Protein AF-A0A932FX10-F1 (afdb_monomer)

InterPro domains:
  IPR004137 Hydroxylamine reductase/Ni-containing CO dehydrogenase [PF03063] (46-238)
  IPR004137 Hydroxylamine reductase/Ni-containing CO dehydrogenase [PTHR30109] (3-238)
  IPR011254 Prismane-like superfamily [SSF56821] (5-238)
  IPR016101 CO dehydrogenase, alpha-bundle [G3DSA:1.20.1270.30] (64-238)

Structure (mmCIF, N/CA/C/O backbone):
data_AF-A0A932FX10-F1
#
_entry.id   AF-A0A932FX10-F1
#
loop_
_atom_site.group_PDB
_atom_site.id
_atom_site.type_symbol
_atom_site.label_atom_id
_atom_site.label_alt_id
_atom_site.label_comp_id
_atom_site.label_asym_id
_atom_site.label_entity_id
_atom_site.label_seq_id
_atom_site.pdbx_PDB_ins_code
_atom_site.Cartn_x
_atom_site.Cartn_y
_atom_site.Cartn_z
_atom_site.occupancy
_atom_site.B_iso_or_equiv
_atom_site.auth_seq_id
_atom_site.auth_comp_id
_atom_site.auth_asym_id
_atom_site.auth_atom_id
_atom_site.pdbx_PDB_model_num
ATOM 1 N N . MET A 1 1 ? -1.534 -34.183 -19.787 1.00 48.16 1 MET A N 1
ATOM 2 C CA . MET A 1 1 ? -0.755 -34.396 -18.544 1.00 48.16 1 MET A CA 1
ATOM 3 C C . MET A 1 1 ? 0.660 -33.806 -18.578 1.00 48.16 1 MET A C 1
ATOM 5 O O . MET A 1 1 ? 0.936 -32.969 -17.733 1.00 48.16 1 MET A O 1
ATOM 9 N N . ALA A 1 2 ? 1.563 -34.170 -19.506 1.00 53.66 2 ALA A N 1
ATOM 10 C CA . ALA A 1 2 ? 2.955 -33.671 -19.465 1.00 53.66 2 ALA A CA 1
ATOM 11 C C . ALA A 1 2 ? 3.113 -32.150 -19.708 1.00 53.66 2 ALA A C 1
ATOM 13 O O . ALA A 1 2 ? 3.972 -31.536 -19.084 1.00 53.66 2 ALA A O 1
ATOM 14 N N . GLU A 1 3 ? 2.284 -31.530 -20.559 1.00 58.84 3 GLU A N 1
ATOM 15 C CA . GLU A 1 3 ? 2.243 -30.061 -20.713 1.00 58.84 3 GLU A CA 1
ATOM 16 C C . GLU A 1 3 ? 1.455 -29.369 -19.592 1.00 58.84 3 GLU A C 1
ATOM 18 O O . GLU A 1 3 ? 1.869 -28.323 -19.106 1.00 58.84 3 GLU A O 1
ATOM 23 N N . THR A 1 4 ? 0.370 -29.974 -19.101 1.00 59.00 4 THR A N 1
ATOM 24 C CA . THR A 1 4 ? -0.448 -29.418 -18.011 1.00 59.00 4 THR A CA 1
ATOM 25 C C . THR A 1 4 ? 0.310 -29.341 -16.680 1.00 59.00 4 THR A C 1
ATOM 27 O O . THR A 1 4 ? 0.198 -28.346 -15.968 1.00 59.00 4 THR A O 1
ATOM 30 N N . ASN A 1 5 ? 1.162 -30.329 -16.378 1.00 58.94 5 ASN A N 1
ATOM 31 C CA . ASN A 1 5 ? 2.032 -30.322 -15.191 1.00 58.94 5 ASN A CA 1
ATOM 32 C C . ASN A 1 5 ? 3.141 -29.255 -15.250 1.00 58.94 5 ASN A C 1
ATOM 34 O O . ASN A 1 5 ? 3.811 -29.022 -14.247 1.00 58.94 5 ASN A O 1
ATOM 38 N N . ARG A 1 6 ? 3.353 -28.601 -16.403 1.00 72.31 6 ARG A N 1
ATOM 39 C CA . ARG A 1 6 ? 4.239 -27.428 -16.511 1.00 72.31 6 ARG A CA 1
ATOM 40 C C . ARG A 1 6 ? 3.537 -26.125 -16.112 1.00 72.31 6 ARG A C 1
ATOM 42 O O . ARG A 1 6 ? 4.222 -25.136 -15.883 1.00 72.31 6 ARG A O 1
ATOM 49 N N . LYS A 1 7 ? 2.199 -26.120 -16.031 1.00 89.81 7 LYS A N 1
ATOM 50 C CA . LYS A 1 7 ? 1.367 -24.944 -15.724 1.00 89.81 7 LYS A CA 1
ATOM 51 C C . LYS A 1 7 ? 1.069 -24.819 -14.220 1.00 89.81 7 LYS A C 1
ATOM 53 O O . LYS A 1 7 ? 1.183 -23.727 -13.668 1.00 89.81 7 LYS A O 1
ATOM 58 N N . SER A 1 8 ? 0.731 -25.918 -13.541 1.00 93.69 8 SER A N 1
ATOM 59 C CA . SER A 1 8 ? 0.537 -25.949 -12.082 1.00 93.69 8 SER A CA 1
ATOM 60 C C . SER A 1 8 ? 0.997 -27.277 -11.486 1.00 93.69 8 SER A C 1
ATOM 62 O O . SER A 1 8 ? 0.784 -28.331 -12.084 1.00 93.69 8 SER A O 1
ATOM 64 N N . ILE A 1 9 ? 1.600 -27.220 -10.295 1.00 93.88 9 ILE A N 1
ATOM 65 C CA . ILE A 1 9 ? 1.961 -28.407 -9.503 1.00 93.88 9 ILE A CA 1
ATOM 66 C C . ILE A 1 9 ? 0.809 -28.901 -8.613 1.00 93.88 9 ILE A C 1
ATOM 68 O O . ILE A 1 9 ? 0.899 -29.993 -8.058 1.00 93.88 9 ILE A O 1
ATOM 72 N N . ASP A 1 10 ? -0.258 -28.110 -8.460 1.00 95.06 10 ASP A N 1
ATOM 73 C CA . ASP A 1 10 ? -1.461 -28.507 -7.725 1.00 95.06 10 ASP A CA 1
ATOM 74 C C . ASP A 1 10 ? -2.306 -29.473 -8.582 1.00 95.06 10 ASP A C 1
ATOM 76 O O . ASP A 1 10 ? -2.763 -29.079 -9.664 1.00 95.06 10 ASP A O 1
ATOM 80 N N . PRO A 1 11 ? -2.563 -30.713 -8.115 1.00 94.25 11 PRO A N 1
ATOM 81 C CA . PRO A 1 11 ? -3.348 -31.697 -8.857 1.00 94.25 11 PRO A CA 1
ATOM 82 C C . PRO A 1 11 ? -4.764 -31.233 -9.225 1.00 94.25 11 PRO A C 1
ATOM 84 O O . PRO A 1 11 ? -5.253 -31.571 -10.306 1.00 94.25 11 PRO A O 1
ATOM 87 N N . ALA A 1 12 ? -5.42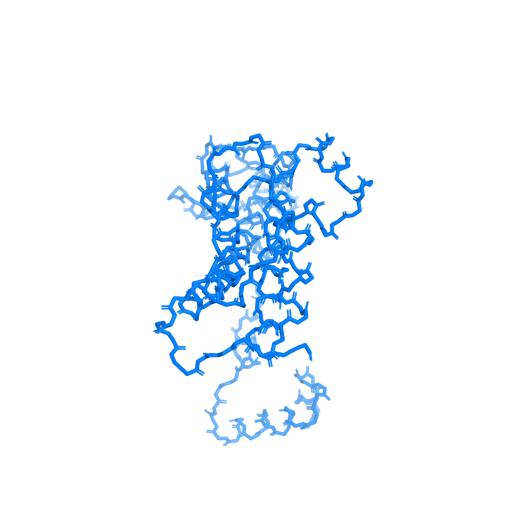9 -30.460 -8.358 1.00 95.88 12 ALA A N 1
ATOM 88 C CA . ALA A 1 12 ? -6.779 -29.965 -8.623 1.00 95.88 12 ALA A CA 1
ATOM 89 C C . ALA A 1 12 ? -6.759 -28.927 -9.750 1.00 95.88 12 ALA A C 1
ATOM 91 O O . ALA A 1 12 ? -7.529 -29.024 -10.709 1.00 95.88 12 ALA A O 1
ATOM 92 N N . SER A 1 13 ? -5.819 -27.986 -9.676 1.00 95.44 13 SER A N 1
ATOM 93 C CA . SER A 1 13 ? -5.570 -27.022 -10.745 1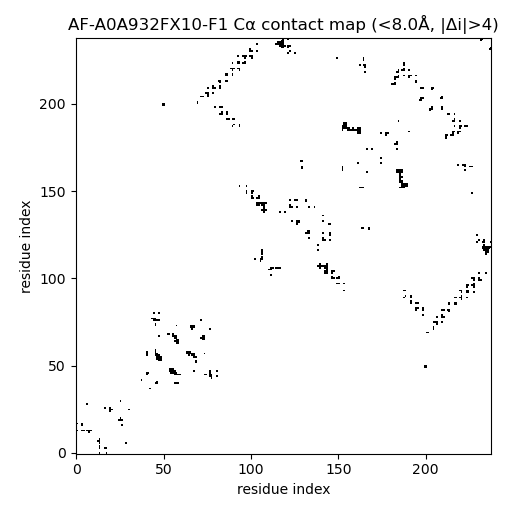.00 95.44 13 SER A CA 1
ATOM 94 C C . SER A 1 13 ? -5.218 -27.715 -12.064 1.00 95.44 13 SER A C 1
ATOM 96 O O . SER A 1 13 ? -5.799 -27.382 -13.093 1.00 95.44 13 SER A O 1
ATOM 98 N N . ALA A 1 14 ? -4.336 -28.719 -12.057 1.00 93.44 14 ALA A N 1
ATOM 99 C CA . ALA A 1 14 ? -3.959 -29.461 -13.264 1.00 93.44 14 ALA A CA 1
ATOM 100 C C . ALA A 1 14 ? -5.169 -30.130 -13.944 1.00 93.44 14 ALA A C 1
ATOM 102 O O . ALA A 1 14 ? -5.324 -30.027 -15.164 1.00 93.44 14 ALA A O 1
ATOM 103 N N . TYR A 1 15 ? -6.060 -30.747 -13.158 1.00 94.06 15 TYR A N 1
ATOM 104 C CA . TYR A 1 15 ? -7.316 -31.306 -13.664 1.00 94.06 15 TYR A CA 1
ATOM 105 C C . TYR A 1 15 ? -8.225 -30.227 -14.272 1.00 94.06 15 TYR A C 1
ATOM 107 O O . TYR A 1 15 ? -8.767 -30.412 -15.364 1.00 94.06 15 TYR A O 1
ATOM 115 N N . LEU A 1 16 ? -8.385 -29.088 -13.589 1.00 96.19 16 LEU A N 1
ATOM 116 C CA . LEU A 1 16 ? -9.245 -27.998 -14.058 1.00 96.19 16 LEU A CA 1
ATOM 117 C C . LEU A 1 16 ? -8.708 -27.319 -15.320 1.00 96.19 16 LEU A C 1
ATOM 119 O O . LEU A 1 16 ? -9.506 -26.967 -16.183 1.00 96.19 16 LEU A O 1
ATOM 123 N N . ILE A 1 17 ? -7.390 -27.187 -15.472 1.00 95.38 17 ILE A N 1
ATOM 124 C CA . ILE A 1 17 ? -6.766 -26.662 -16.697 1.00 95.38 17 ILE A CA 1
ATOM 125 C C . ILE A 1 17 ? -7.075 -27.579 -17.884 1.00 95.38 17 ILE A C 1
ATOM 127 O O . ILE A 1 17 ? -7.459 -27.108 -18.952 1.00 95.38 17 ILE A O 1
ATOM 131 N N . GLU A 1 18 ? -6.958 -28.896 -17.700 1.00 93.75 18 GLU A N 1
ATOM 132 C CA . GLU A 1 18 ? -7.283 -29.859 -18.755 1.00 93.75 18 GLU A CA 1
ATOM 133 C C . GLU A 1 18 ? -8.773 -29.820 -19.121 1.00 93.75 18 GLU A C 1
ATOM 135 O O . GLU A 1 18 ? -9.126 -29.845 -20.302 1.00 93.75 18 GLU A O 1
ATOM 140 N N . ARG A 1 19 ? -9.659 -29.689 -18.126 1.00 95.94 19 ARG A N 1
ATOM 141 C CA . ARG A 1 19 ? -11.093 -29.501 -18.381 1.00 95.94 19 ARG A CA 1
ATOM 142 C C . ARG A 1 19 ? -11.403 -28.185 -19.079 1.00 95.94 19 ARG A C 1
ATOM 144 O O . ARG A 1 19 ? -12.219 -28.192 -19.995 1.00 95.94 19 ARG A O 1
ATOM 151 N N . ALA A 1 20 ? -10.753 -27.089 -18.698 1.00 96.81 20 ALA A N 1
ATOM 152 C CA . ALA A 1 20 ? -10.925 -25.800 -19.357 1.00 96.81 20 ALA A CA 1
ATOM 153 C C . ALA A 1 20 ? -10.575 -25.899 -20.850 1.00 96.81 20 ALA A C 1
ATOM 155 O O . ALA A 1 20 ? -11.382 -25.497 -21.686 1.00 96.81 20 ALA A O 1
ATOM 156 N N . ALA A 1 21 ? -9.462 -26.559 -21.189 1.00 94.06 21 ALA A N 1
ATOM 157 C CA . ALA A 1 21 ? -9.070 -26.805 -22.576 1.00 94.06 21 ALA A CA 1
ATOM 158 C C . ALA A 1 21 ? -10.109 -27.638 -23.352 1.00 94.06 21 ALA A C 1
ATOM 160 O O . ALA A 1 21 ? -10.486 -27.276 -24.465 1.00 94.06 21 ALA A O 1
ATOM 161 N N . GLN A 1 22 ? -10.629 -28.720 -22.760 1.00 96.62 22 GLN A N 1
ATOM 162 C CA . GLN A 1 22 ? -11.670 -29.555 -23.384 1.00 96.62 22 GLN A CA 1
ATOM 163 C C . GLN A 1 22 ? -12.986 -28.799 -23.616 1.00 96.62 22 GLN A C 1
ATOM 165 O O . GLN A 1 22 ? -13.700 -29.081 -24.576 1.00 96.62 22 GLN A O 1
ATOM 170 N N . CYS A 1 23 ? -13.302 -27.843 -22.743 1.00 97.75 23 CYS A N 1
ATOM 171 C CA . CYS A 1 23 ? -14.487 -26.997 -22.848 1.00 97.75 23 CYS A CA 1
ATOM 172 C C . CYS A 1 23 ? -14.269 -25.744 -23.714 1.00 97.75 23 CYS A C 1
ATOM 174 O O . CYS A 1 23 ? -15.203 -24.959 -23.865 1.00 97.75 23 CYS A O 1
ATOM 176 N N . GLY A 1 24 ? -13.065 -25.525 -24.254 1.00 96.56 24 GLY A N 1
ATOM 177 C CA . GLY A 1 24 ? -12.733 -24.314 -25.012 1.00 96.56 24 GLY A CA 1
ATOM 178 C C . GLY A 1 24 ? -12.748 -23.032 -24.169 1.00 96.56 24 GLY A C 1
ATOM 179 O O . GLY A 1 24 ? -13.038 -21.960 -24.694 1.00 96.56 24 GLY A O 1
ATOM 180 N N . VAL A 1 25 ? -12.480 -23.134 -22.864 1.00 98.00 25 VAL A N 1
ATOM 181 C CA . VAL A 1 25 ? -12.430 -21.998 -21.934 1.00 98.00 25 VAL A CA 1
ATOM 182 C C . VAL A 1 25 ? -10.985 -21.542 -21.764 1.00 98.00 25 VAL A C 1
ATOM 184 O O . VAL A 1 25 ? -10.142 -22.300 -21.292 1.00 98.00 25 VAL A O 1
ATOM 187 N N . GLU A 1 26 ? -10.716 -20.286 -22.107 1.00 97.19 26 GLU A N 1
ATOM 188 C CA . GLU A 1 26 ? -9.396 -19.677 -21.950 1.00 97.19 26 GLU A CA 1
ATOM 189 C C . GLU A 1 26 ? -9.059 -19.399 -20.475 1.00 97.19 26 GLU A C 1
ATOM 191 O O . GLU A 1 26 ? -9.844 -18.810 -19.721 1.00 97.19 26 GLU A O 1
ATOM 196 N N . THR A 1 27 ? -7.848 -19.773 -20.066 1.00 96.31 27 THR A N 1
ATOM 197 C CA . THR A 1 27 ? -7.327 -19.594 -18.706 1.00 96.31 27 THR A CA 1
ATOM 198 C C . THR A 1 27 ? -6.176 -18.586 -18.645 1.00 96.31 27 THR A C 1
ATOM 200 O O . THR A 1 27 ? -5.700 -18.064 -19.652 1.00 96.31 27 THR A O 1
ATOM 203 N N . THR A 1 28 ? -5.687 -18.297 -17.433 1.00 96.62 28 THR A N 1
ATOM 204 C CA . THR A 1 28 ? -4.532 -17.401 -17.265 1.00 96.62 28 THR A CA 1
ATOM 205 C C . THR A 1 28 ? -3.255 -17.936 -17.911 1.00 96.62 28 THR A C 1
ATOM 207 O O . THR A 1 28 ? -2.414 -17.139 -18.318 1.00 96.62 28 THR A O 1
ATOM 210 N N . TRP A 1 29 ? -3.104 -19.258 -18.018 1.00 95.06 29 TRP A N 1
ATOM 211 C CA . TRP A 1 29 ? -1.932 -19.861 -18.646 1.00 95.06 29 TRP A CA 1
ATOM 212 C C . TRP A 1 29 ? -1.948 -19.677 -20.159 1.00 95.06 29 TRP A C 1
ATOM 214 O O . TRP A 1 29 ? -0.911 -19.382 -20.740 1.00 95.06 29 TRP A O 1
ATOM 224 N N . ASP A 1 30 ? -3.123 -19.781 -20.775 1.00 94.94 30 ASP A N 1
ATOM 225 C CA . ASP A 1 30 ? -3.278 -19.595 -22.220 1.00 94.94 30 ASP A CA 1
ATOM 226 C C . ASP A 1 30 ? -3.040 -18.121 -22.592 1.00 94.94 30 ASP A C 1
ATOM 228 O O . ASP A 1 30 ? -2.332 -17.820 -23.553 1.00 94.94 30 ASP A O 1
ATOM 232 N N . ARG A 1 31 ? -3.518 -17.181 -21.758 1.00 97.38 31 ARG A N 1
ATOM 233 C CA . ARG A 1 31 ? -3.190 -15.750 -21.902 1.00 97.38 31 ARG A CA 1
ATOM 234 C C . ARG A 1 31 ? -1.708 -15.450 -21.713 1.00 97.38 31 ARG A C 1
ATOM 236 O O . ARG A 1 31 ? -1.182 -14.581 -22.401 1.00 97.38 31 ARG A O 1
ATOM 243 N N . TYR A 1 32 ? -1.043 -16.129 -20.777 1.00 96.44 32 TYR A N 1
ATOM 244 C CA . TYR A 1 32 ? 0.399 -15.983 -20.583 1.00 96.44 32 TYR A CA 1
ATOM 245 C C . TYR A 1 32 ? 1.169 -16.470 -21.815 1.00 96.44 32 TYR A C 1
ATOM 247 O O . TYR A 1 32 ? 2.011 -15.735 -22.321 1.00 96.44 32 TYR A O 1
ATOM 255 N N . GLU A 1 33 ? 0.830 -17.647 -22.349 1.00 94.75 33 GLU A N 1
ATOM 256 C CA . GLU A 1 33 ? 1.425 -18.187 -23.581 1.00 94.75 33 GLU A CA 1
ATOM 257 C C . GLU A 1 33 ? 1.214 -17.243 -24.773 1.00 94.75 33 GLU A C 1
ATOM 259 O O . GLU A 1 33 ? 2.162 -16.956 -25.503 1.00 94.75 33 GLU A O 1
ATOM 264 N N . GLY A 1 34 ? 0.011 -16.679 -24.920 1.00 96.00 34 GLY A N 1
ATOM 265 C CA . GLY A 1 34 ? -0.293 -15.675 -25.945 1.00 96.00 34 GLY A CA 1
ATOM 266 C C . GLY A 1 34 ? 0.445 -14.338 -25.783 1.00 96.00 34 GLY A C 1
ATOM 267 O O . GLY A 1 34 ? 0.483 -13.550 -26.726 1.00 96.00 34 GLY A O 1
ATOM 268 N N . MET A 1 35 ? 1.041 -14.070 -24.616 1.00 97.69 35 MET A N 1
ATOM 269 C CA . MET A 1 35 ? 1.815 -12.855 -24.332 1.00 97.69 35 MET A CA 1
ATOM 270 C C . MET A 1 35 ? 3.319 -13.027 -24.613 1.00 97.69 35 MET A C 1
ATOM 272 O O . MET A 1 35 ? 4.074 -12.059 -24.500 1.00 97.69 35 MET A O 1
ATOM 276 N N . LEU A 1 36 ? 3.784 -14.237 -24.946 1.00 96.00 36 LEU A N 1
ATOM 277 C CA . LEU A 1 36 ? 5.206 -14.510 -25.157 1.00 96.00 36 LEU A CA 1
ATOM 278 C C . LEU A 1 36 ? 5.674 -14.176 -26.591 1.00 96.00 36 LEU A C 1
ATOM 280 O O . LEU A 1 36 ? 4.975 -14.490 -27.555 1.00 96.00 36 LEU A O 1
ATOM 284 N N . PRO A 1 37 ? 6.895 -13.623 -26.757 1.00 96.50 37 PRO A N 1
ATOM 285 C CA . PRO A 1 37 ? 7.763 -13.098 -25.701 1.00 96.50 37 PRO A CA 1
ATOM 286 C C . PRO A 1 37 ? 7.227 -11.771 -25.137 1.00 96.50 37 PRO A C 1
ATOM 288 O O . PRO A 1 37 ? 6.745 -10.916 -25.881 1.00 96.50 37 PRO A O 1
ATOM 291 N N . GLN A 1 38 ? 7.362 -11.575 -23.822 1.00 97.69 38 GLN A N 1
ATOM 292 C CA . GLN A 1 38 ? 7.023 -10.299 -23.190 1.00 97.69 38 GLN A CA 1
ATOM 293 C C . GLN A 1 38 ? 8.012 -9.188 -23.603 1.00 97.69 38 GLN A C 1
ATOM 295 O O . GLN A 1 38 ? 9.081 -9.426 -24.166 1.00 97.69 38 GLN A O 1
ATOM 300 N N . CYS A 1 39 ? 7.637 -7.929 -23.353 1.00 97.06 39 CYS A N 1
ATOM 301 C CA . CYS A 1 39 ? 8.453 -6.772 -23.722 1.00 97.06 39 CYS A CA 1
ATOM 302 C C . CYS A 1 39 ? 9.659 -6.595 -22.782 1.00 97.06 39 CYS A C 1
ATOM 304 O O . CYS A 1 39 ? 9.491 -6.147 -21.646 1.00 97.06 39 CYS A O 1
ATOM 306 N N . GLY A 1 40 ? 10.875 -6.808 -23.295 1.00 95.31 40 GLY A N 1
ATOM 307 C CA . GLY A 1 40 ? 12.115 -6.701 -22.511 1.00 95.31 40 GLY A CA 1
ATOM 308 C C . GLY A 1 40 ? 12.373 -5.330 -21.867 1.00 95.31 40 GLY A C 1
ATOM 309 O O . GLY A 1 40 ? 12.900 -5.256 -20.762 1.00 95.31 40 GLY A O 1
ATOM 310 N N . PHE A 1 41 ? 11.945 -4.218 -22.483 1.00 96.56 41 PHE A N 1
ATOM 311 C CA . PHE A 1 41 ? 12.058 -2.891 -21.846 1.00 96.56 41 PHE A CA 1
ATOM 312 C C . PHE A 1 41 ? 11.166 -2.760 -20.606 1.00 96.56 41 PHE A C 1
ATOM 314 O O . PHE A 1 41 ? 11.508 -2.041 -19.667 1.00 96.56 41 PHE A O 1
ATOM 321 N N . GLY A 1 42 ? 10.001 -3.413 -20.632 1.00 96.25 42 GLY A N 1
ATOM 322 C CA . GLY A 1 42 ? 9.080 -3.466 -19.502 1.00 96.25 42 GLY A CA 1
ATOM 323 C C . GLY A 1 42 ? 9.610 -4.368 -18.394 1.00 96.25 42 GLY A C 1
ATOM 324 O O . GLY A 1 42 ? 9.600 -3.955 -17.240 1.00 96.25 42 GLY A O 1
ATOM 325 N N . GLU A 1 43 ? 10.135 -5.543 -18.748 1.00 96.50 43 GLU A N 1
ATOM 326 C CA . GLU A 1 43 ? 10.743 -6.489 -17.798 1.00 96.50 43 GLU A CA 1
ATOM 327 C C . GLU A 1 43 ? 11.935 -5.882 -17.051 1.00 96.50 43 GLU A C 1
ATOM 329 O O . GLU A 1 43 ? 12.076 -6.074 -15.847 1.00 96.50 43 GLU A O 1
ATOM 334 N N . LEU A 1 44 ? 12.757 -5.088 -17.742 1.00 96.12 44 LEU A N 1
ATOM 335 C CA . LEU A 1 44 ? 13.885 -4.371 -17.140 1.00 96.12 44 LEU A CA 1
ATOM 336 C C . LEU A 1 44 ? 13.471 -3.074 -16.419 1.00 96.12 44 LEU A C 1
ATOM 338 O O . LEU A 1 44 ? 14.310 -2.414 -15.814 1.00 96.12 44 LEU A O 1
ATOM 342 N N . GLY A 1 45 ? 12.201 -2.664 -16.509 1.00 97.25 45 GLY A N 1
ATOM 343 C CA . GLY A 1 45 ? 11.685 -1.456 -15.859 1.00 97.25 45 GLY A CA 1
ATOM 344 C C . GLY A 1 45 ? 12.141 -0.132 -16.483 1.00 97.25 45 GLY A C 1
ATOM 345 O O . GLY A 1 45 ? 11.856 0.924 -15.925 1.00 97.25 45 GLY A O 1
ATOM 346 N N . VAL A 1 46 ? 12.803 -0.154 -17.643 1.00 97.19 46 VAL A N 1
ATOM 347 C CA . VAL A 1 46 ? 13.403 1.023 -18.307 1.00 97.19 46 VAL A CA 1
ATOM 348 C C . VAL A 1 46 ? 12.470 1.722 -19.307 1.00 97.19 46 VAL A C 1
ATOM 350 O O . VAL A 1 46 ? 12.893 2.592 -20.073 1.00 97.19 46 VAL A O 1
ATOM 353 N N . CYS A 1 47 ? 11.188 1.354 -19.321 1.00 98.06 47 CYS A N 1
ATOM 354 C CA . CYS A 1 47 ? 10.138 2.035 -20.077 1.00 98.06 47 CYS A CA 1
ATOM 355 C C . CYS A 1 47 ? 9.377 3.027 -19.183 1.00 98.06 47 CYS A C 1
ATOM 357 O O . CYS A 1 47 ? 8.899 2.664 -18.111 1.00 98.06 47 CYS A O 1
ATOM 359 N N . CYS A 1 48 ? 9.209 4.273 -19.634 1.00 98.44 48 CYS A N 1
ATOM 360 C CA . CYS A 1 48 ? 8.488 5.319 -18.906 1.00 98.44 48 CYS A CA 1
ATOM 361 C C . CYS A 1 48 ? 7.289 5.839 -19.713 1.00 98.44 48 CYS A C 1
ATOM 363 O O . CYS A 1 48 ? 7.442 6.303 -20.846 1.00 98.44 48 CYS A O 1
ATOM 365 N N . LYS A 1 49 ? 6.097 5.799 -19.100 1.00 98.19 49 LYS A N 1
ATOM 366 C CA . LYS A 1 49 ? 4.812 6.272 -19.665 1.00 98.19 49 LYS A CA 1
ATOM 367 C C . LYS A 1 49 ? 4.115 7.309 -18.772 1.00 98.19 49 LYS A C 1
ATOM 369 O O . LYS A 1 49 ? 2.896 7.405 -18.753 1.00 98.19 49 LYS A O 1
ATOM 374 N N . ILE A 1 50 ? 4.888 8.045 -17.977 1.00 98.25 50 ILE A N 1
ATOM 375 C CA . ILE A 1 50 ? 4.362 8.945 -16.937 1.00 98.25 50 ILE A CA 1
ATOM 376 C C . ILE A 1 50 ? 3.769 10.242 -17.520 1.00 98.25 50 ILE A C 1
ATOM 378 O O . ILE A 1 50 ? 2.952 10.889 -16.869 1.00 98.25 50 ILE A O 1
ATOM 382 N N . CYS A 1 51 ? 4.154 10.633 -18.736 1.00 98.19 51 CYS A N 1
ATOM 383 C CA . CYS A 1 51 ? 3.675 11.843 -19.403 1.00 98.19 51 CYS A CA 1
ATOM 384 C C . CYS A 1 51 ? 3.406 11.606 -20.896 1.00 98.19 51 CYS A C 1
ATOM 386 O O . CYS A 1 51 ? 3.756 10.562 -21.446 1.00 98.19 51 CYS A O 1
ATOM 388 N N . LEU A 1 52 ? 2.824 12.614 -21.551 1.00 98.38 52 LEU A N 1
ATOM 389 C CA . LEU A 1 52 ? 2.397 12.557 -22.954 1.00 98.38 52 LEU A CA 1
ATOM 390 C C . LEU A 1 52 ? 3.527 12.719 -23.983 1.00 98.38 52 LEU A C 1
ATOM 392 O O . LEU A 1 52 ? 3.282 12.555 -25.170 1.00 98.38 52 LEU A O 1
ATOM 396 N N . GLU A 1 53 ? 4.755 13.025 -23.556 1.00 98.19 53 GLU A N 1
ATOM 397 C CA . GLU A 1 53 ? 5.923 13.023 -24.455 1.00 98.19 53 GLU A CA 1
ATOM 398 C C . GLU A 1 53 ? 6.427 11.596 -24.728 1.00 98.19 53 GLU A C 1
ATOM 400 O O . GLU A 1 53 ? 7.130 11.364 -25.706 1.00 98.19 53 GLU A O 1
ATOM 405 N N . GLY A 1 54 ? 6.096 10.641 -23.849 1.00 96.38 54 GLY A N 1
ATOM 406 C CA . GLY A 1 54 ? 6.476 9.239 -23.993 1.00 96.38 54 GLY A CA 1
ATOM 407 C C . GLY A 1 54 ? 5.656 8.469 -25.045 1.00 96.38 54 GLY A C 1
ATOM 408 O O . GLY A 1 54 ? 4.849 9.054 -25.763 1.00 96.38 54 GLY A O 1
ATOM 409 N N . PRO A 1 55 ? 5.819 7.133 -25.121 1.00 97.19 55 PRO A N 1
ATOM 410 C CA . PRO A 1 55 ? 6.637 6.296 -24.242 1.00 97.19 55 PRO A CA 1
ATOM 411 C C . PRO A 1 55 ? 8.142 6.509 -24.461 1.00 97.19 55 PRO A C 1
ATOM 413 O O . PRO A 1 55 ? 8.647 6.381 -25.573 1.00 97.19 55 PRO A O 1
ATOM 416 N N . CYS A 1 56 ? 8.877 6.777 -23.380 1.00 98.06 56 CYS A N 1
ATOM 417 C CA . CYS A 1 56 ? 10.342 6.732 -23.391 1.00 98.06 56 CYS A CA 1
ATOM 418 C C . CYS A 1 56 ? 10.818 5.304 -23.084 1.00 98.06 56 CYS A C 1
ATOM 420 O O . CYS A 1 56 ? 10.171 4.585 -22.319 1.00 98.06 56 CYS A O 1
ATOM 422 N N . ARG A 1 57 ? 11.962 4.902 -23.642 1.00 96.12 57 ARG A N 1
ATOM 423 C CA . ARG A 1 57 ? 12.651 3.647 -23.307 1.00 96.12 57 ARG A CA 1
ATOM 424 C C . ARG A 1 57 ? 14.159 3.856 -23.353 1.00 96.12 57 ARG A C 1
ATOM 426 O O . ARG A 1 57 ? 14.627 4.569 -24.240 1.00 96.12 57 ARG A O 1
ATOM 433 N N . ILE A 1 58 ? 14.883 3.243 -22.424 1.00 96.38 58 ILE A N 1
ATOM 434 C CA . ILE A 1 58 ? 16.351 3.258 -22.405 1.00 96.38 58 ILE A CA 1
ATOM 435 C C . ILE A 1 58 ? 16.865 1.939 -22.970 1.00 96.38 58 ILE A C 1
ATOM 437 O O . ILE A 1 58 ? 16.343 0.876 -22.633 1.00 96.38 58 ILE A O 1
ATOM 441 N N . ASP A 1 59 ? 17.864 2.017 -23.843 1.00 91.31 59 ASP A N 1
ATOM 442 C CA . ASP A 1 59 ? 18.553 0.830 -24.343 1.00 91.31 59 ASP A CA 1
ATOM 443 C C . ASP A 1 59 ? 19.479 0.269 -23.246 1.00 91.31 59 ASP A C 1
ATOM 445 O O . ASP A 1 59 ? 20.369 0.994 -22.791 1.00 91.31 59 ASP A O 1
ATOM 449 N N . PRO A 1 60 ? 19.299 -0.990 -22.805 1.00 83.50 60 PRO A N 1
ATOM 450 C CA . PRO A 1 60 ? 20.100 -1.562 -21.724 1.00 83.50 60 PRO A CA 1
ATOM 451 C C . PRO A 1 60 ? 21.552 -1.871 -22.131 1.00 83.50 60 PRO A C 1
ATOM 453 O O . PRO A 1 60 ? 22.388 -2.091 -21.258 1.00 83.50 60 PRO A O 1
ATOM 456 N N . PHE A 1 61 ? 21.867 -1.878 -23.429 1.00 84.56 61 PHE A N 1
ATOM 457 C CA . PHE A 1 61 ? 23.188 -2.184 -23.986 1.00 84.56 61 PHE A CA 1
ATOM 458 C C . PHE A 1 61 ? 23.968 -0.933 -24.419 1.00 84.56 61 PHE A C 1
ATOM 460 O O . PHE A 1 61 ? 25.135 -1.036 -24.785 1.00 84.56 61 PHE A O 1
ATOM 467 N N . GLY A 1 62 ? 23.364 0.257 -24.333 1.00 79.38 62 GLY A N 1
ATOM 468 C CA . GLY A 1 62 ? 24.059 1.541 -24.495 1.00 79.38 62 GLY A CA 1
ATOM 469 C C . GLY A 1 62 ? 24.188 2.066 -25.930 1.00 79.38 62 GLY A C 1
ATOM 470 O O . GLY A 1 62 ? 24.735 3.156 -26.114 1.00 79.38 62 GLY A O 1
ATOM 471 N N . GLU A 1 63 ? 23.642 1.349 -26.913 1.00 85.50 63 GLU A N 1
ATOM 472 C CA . GLU A 1 63 ? 23.630 1.733 -28.336 1.00 85.50 63 GLU A CA 1
ATOM 473 C C . GLU A 1 63 ? 22.504 2.733 -28.677 1.00 85.50 63 GLU A C 1
ATOM 475 O O . GLU A 1 63 ? 22.518 3.379 -29.725 1.00 85.50 63 GLU A O 1
ATOM 480 N N . GLY A 1 64 ? 21.516 2.878 -27.787 1.00 88.25 64 GLY A N 1
ATOM 481 C CA . GLY A 1 64 ? 20.331 3.712 -27.990 1.00 88.25 64 GLY A CA 1
ATOM 482 C C . GLY A 1 64 ? 20.232 4.925 -27.061 1.00 88.25 64 GLY A C 1
ATOM 483 O O . GLY A 1 64 ? 21.222 5.497 -26.600 1.00 88.25 64 GLY A O 1
ATOM 484 N N . ALA A 1 65 ? 18.992 5.347 -26.795 1.00 90.06 65 ALA A N 1
ATOM 485 C CA . ALA A 1 65 ? 18.714 6.459 -25.891 1.00 90.06 65 ALA A CA 1
ATOM 486 C C . ALA A 1 65 ? 19.250 6.154 -24.485 1.00 90.06 65 ALA A C 1
ATOM 488 O O . ALA A 1 65 ? 18.951 5.101 -23.926 1.00 90.06 65 ALA A O 1
ATOM 489 N N . LYS A 1 66 ? 20.015 7.096 -23.919 1.00 92.81 66 LYS A N 1
ATOM 490 C CA . LYS A 1 66 ? 20.614 6.993 -22.573 1.00 92.81 66 LYS A CA 1
ATOM 491 C C . LYS A 1 66 ? 19.769 7.663 -21.486 1.00 92.81 66 LYS A C 1
ATOM 493 O O . LYS A 1 66 ? 19.961 7.405 -20.303 1.00 92.81 66 LYS A O 1
ATOM 498 N N . THR A 1 67 ? 18.829 8.513 -21.891 1.00 96.25 67 THR A N 1
ATOM 499 C CA . THR A 1 67 ? 17.874 9.210 -21.024 1.00 96.25 67 THR A CA 1
ATOM 500 C C . THR A 1 67 ? 16.504 9.289 -21.701 1.00 96.25 67 THR A C 1
ATOM 502 O O . THR A 1 67 ? 16.379 9.106 -22.915 1.00 96.25 67 THR A O 1
ATOM 505 N N . GLY A 1 68 ? 15.454 9.541 -20.915 1.00 97.44 68 GLY A N 1
ATOM 506 C CA . GLY A 1 68 ? 14.147 9.911 -21.460 1.00 97.44 68 GLY A CA 1
ATOM 507 C C . GLY A 1 68 ? 14.163 11.321 -22.061 1.00 97.44 68 GLY A C 1
ATOM 508 O O . GLY A 1 68 ? 15.091 12.090 -21.823 1.00 97.44 68 GLY A O 1
ATOM 509 N N . ILE A 1 69 ? 13.099 11.699 -22.777 1.00 98.19 69 ILE A N 1
ATOM 510 C CA . ILE A 1 69 ? 12.984 13.015 -23.445 1.00 98.19 69 ILE A CA 1
ATOM 511 C C . ILE A 1 69 ? 13.211 14.179 -22.470 1.00 98.19 69 ILE A C 1
ATOM 513 O O . ILE A 1 69 ? 13.887 15.146 -22.802 1.00 98.19 69 ILE A O 1
ATOM 517 N N . CYS A 1 70 ? 12.709 14.070 -21.237 1.00 97.69 70 CYS A N 1
ATOM 518 C CA . CYS A 1 70 ? 12.891 15.094 -20.208 1.00 97.69 70 CYS A CA 1
ATOM 519 C C . CYS A 1 70 ? 14.251 15.029 -19.480 1.00 97.69 70 CYS A C 1
ATOM 521 O O . CYS A 1 70 ? 14.412 15.679 -18.451 1.00 97.69 70 CYS A O 1
ATOM 523 N N . GLY A 1 71 ? 15.192 14.199 -19.940 1.00 97.56 71 GLY A N 1
ATOM 524 C CA . GLY A 1 71 ? 16.518 14.016 -19.338 1.00 97.56 71 GLY A CA 1
ATOM 525 C C . GLY A 1 71 ? 16.592 13.019 -18.176 1.00 97.56 71 GLY A C 1
ATOM 526 O O . GLY A 1 71 ? 17.655 12.865 -17.587 1.00 97.56 71 GLY A O 1
ATOM 527 N N . ILE A 1 72 ? 15.499 12.325 -17.839 1.00 97.94 72 ILE A N 1
ATOM 528 C CA . ILE A 1 72 ? 15.479 11.349 -16.736 1.00 97.94 72 ILE A CA 1
ATOM 529 C C . ILE A 1 72 ? 16.388 10.143 -17.039 1.00 97.94 72 ILE A C 1
ATOM 531 O O . ILE A 1 72 ? 16.366 9.621 -18.159 1.00 97.94 72 ILE A O 1
ATOM 535 N N . SER A 1 73 ? 17.182 9.708 -16.057 1.00 96.75 73 SER A N 1
ATOM 536 C CA . SER A 1 73 ? 18.077 8.549 -16.179 1.00 96.75 73 SER A CA 1
ATOM 537 C C . SER A 1 73 ? 17.319 7.218 -16.126 1.00 96.75 73 SER A C 1
ATOM 539 O O . SER A 1 73 ? 16.164 7.162 -15.698 1.00 96.75 73 SER A O 1
ATOM 541 N N . ALA A 1 74 ? 17.983 6.132 -16.532 1.00 96.81 74 ALA A N 1
ATOM 542 C CA . ALA A 1 74 ? 17.449 4.776 -16.409 1.00 96.81 74 ALA A CA 1
ATOM 543 C C . ALA A 1 74 ? 17.105 4.424 -14.954 1.00 96.81 74 ALA A C 1
ATOM 545 O O . ALA A 1 74 ? 15.988 3.989 -14.683 1.00 96.81 74 ALA A O 1
ATOM 546 N N . ASP A 1 75 ? 18.024 4.696 -14.021 1.00 97.25 75 ASP A N 1
ATOM 547 C CA . ASP A 1 75 ? 17.851 4.384 -12.596 1.00 97.25 75 ASP A CA 1
ATOM 548 C C . ASP A 1 75 ? 16.626 5.087 -12.011 1.00 97.25 75 ASP A C 1
ATOM 550 O O . ASP A 1 75 ? 15.816 4.479 -11.314 1.00 97.25 75 ASP A O 1
ATOM 554 N N . ALA A 1 76 ? 16.437 6.364 -12.350 1.00 98.00 76 ALA A N 1
ATOM 555 C CA . ALA A 1 76 ? 15.294 7.124 -11.872 1.00 98.00 76 ALA A CA 1
ATOM 556 C C . ALA A 1 76 ? 13.981 6.707 -12.560 1.00 98.00 76 ALA A C 1
ATOM 558 O O . ALA A 1 76 ? 12.926 6.776 -11.935 1.00 98.00 76 ALA A O 1
ATOM 559 N N . ILE A 1 77 ? 14.005 6.232 -13.815 1.00 98.50 77 ILE A N 1
ATOM 560 C CA . ILE A 1 77 ? 12.825 5.602 -14.439 1.00 98.50 77 ILE A CA 1
ATOM 561 C C . ILE A 1 77 ? 12.431 4.341 -13.664 1.00 98.50 77 ILE A C 1
ATOM 563 O O . ILE A 1 77 ? 11.262 4.197 -13.302 1.00 98.50 77 ILE A O 1
ATOM 567 N N . VAL A 1 78 ? 13.396 3.459 -13.388 1.00 98.44 78 VAL A N 1
ATOM 568 C CA . VAL A 1 78 ? 13.160 2.207 -12.655 1.00 98.44 78 VAL A CA 1
ATOM 569 C C . VAL A 1 78 ? 12.620 2.505 -11.257 1.00 98.44 78 VAL A C 1
ATOM 571 O O . VAL A 1 78 ? 11.583 1.959 -10.883 1.00 98.44 78 VAL A O 1
ATOM 574 N N . ALA A 1 79 ? 13.248 3.429 -10.523 1.00 98.75 79 ALA A N 1
ATOM 575 C CA . ALA A 1 79 ? 12.797 3.835 -9.195 1.00 98.75 79 ALA A CA 1
ATOM 576 C C . ALA A 1 79 ? 11.373 4.418 -9.223 1.00 98.75 79 ALA A C 1
ATOM 578 O O . ALA A 1 79 ? 10.529 3.997 -8.441 1.00 98.75 79 ALA A O 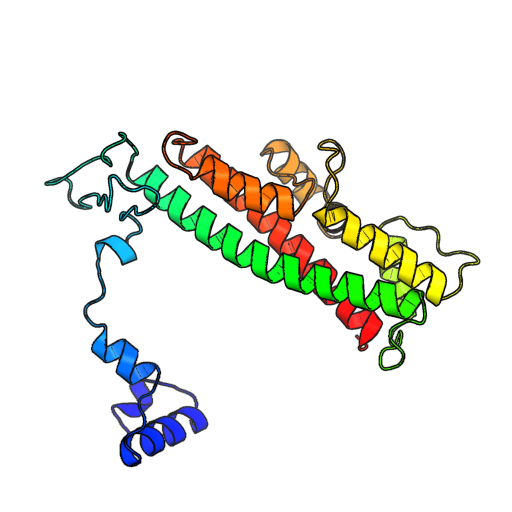1
ATOM 579 N N . ARG A 1 80 ? 11.042 5.299 -10.181 1.00 98.75 80 ARG A N 1
ATOM 580 C CA . ARG A 1 80 ? 9.676 5.842 -10.326 1.00 98.75 80 ARG A CA 1
ATOM 581 C C . ARG A 1 80 ? 8.636 4.765 -10.628 1.00 98.75 80 ARG A C 1
ATOM 583 O O . ARG A 1 80 ? 7.519 4.837 -10.117 1.00 98.75 80 ARG A O 1
ATOM 590 N N . ASN A 1 81 ? 8.977 3.802 -11.483 1.00 98.69 81 ASN A N 1
ATOM 591 C CA . ASN A 1 81 ? 8.090 2.691 -11.818 1.00 98.69 81 ASN A CA 1
ATOM 592 C C . ASN A 1 81 ? 7.842 1.799 -10.593 1.00 98.69 81 ASN A C 1
ATOM 594 O O . ASN A 1 81 ? 6.693 1.444 -10.325 1.00 98.69 81 ASN A O 1
ATOM 598 N N . LEU A 1 82 ? 8.896 1.497 -9.831 1.00 98.81 82 LEU A N 1
ATOM 599 C CA . LEU A 1 82 ? 8.805 0.731 -8.591 1.00 98.81 82 LEU A CA 1
ATOM 600 C C . LEU A 1 82 ? 7.987 1.472 -7.527 1.00 98.81 82 LEU A C 1
ATOM 602 O O . LEU A 1 82 ? 7.043 0.903 -6.989 1.00 98.81 82 LEU A O 1
ATOM 606 N N . ASP A 1 83 ? 8.284 2.745 -7.272 1.00 98.88 83 ASP A N 1
ATOM 607 C CA . ASP A 1 83 ? 7.573 3.553 -6.280 1.00 98.88 83 ASP A CA 1
ATOM 608 C C . ASP A 1 83 ? 6.077 3.640 -6.592 1.00 98.88 83 ASP A C 1
ATOM 610 O O . ASP A 1 83 ? 5.251 3.494 -5.696 1.00 98.88 83 ASP A O 1
ATOM 614 N N . ARG A 1 84 ? 5.692 3.814 -7.866 1.00 98.81 84 ARG A N 1
ATOM 615 C CA . ARG A 1 84 ? 4.271 3.803 -8.257 1.00 98.81 84 ARG A CA 1
ATOM 616 C C . ARG A 1 84 ? 3.605 2.446 -8.031 1.00 98.81 84 ARG A C 1
ATOM 618 O O . ARG A 1 84 ? 2.430 2.419 -7.674 1.00 98.81 84 ARG A O 1
ATOM 625 N N . ALA A 1 85 ? 4.324 1.339 -8.222 1.00 98.81 85 ALA A N 1
ATOM 626 C CA . ALA A 1 85 ? 3.811 0.009 -7.899 1.00 98.81 85 ALA A CA 1
ATOM 627 C C . ALA A 1 85 ? 3.639 -0.175 -6.381 1.00 98.81 85 ALA A C 1
ATOM 629 O O . ALA A 1 85 ? 2.606 -0.684 -5.947 1.00 98.81 85 ALA A O 1
ATOM 630 N N . ILE A 1 86 ? 4.596 0.309 -5.580 1.00 98.88 86 ILE A N 1
ATOM 631 C CA . ILE A 1 86 ? 4.496 0.339 -4.114 1.00 98.88 86 ILE A CA 1
ATOM 632 C C . ILE A 1 86 ? 3.273 1.157 -3.696 1.00 98.88 86 ILE A C 1
ATOM 634 O O . ILE A 1 86 ? 2.420 0.639 -2.988 1.00 98.88 86 ILE A O 1
ATOM 638 N N . ALA A 1 87 ? 3.125 2.385 -4.198 1.00 98.88 87 ALA A N 1
ATOM 639 C CA . ALA A 1 87 ? 1.996 3.250 -3.866 1.00 98.88 87 ALA A CA 1
ATOM 640 C C . ALA A 1 87 ? 0.639 2.648 -4.256 1.00 98.88 87 ALA A C 1
ATOM 642 O O . ALA A 1 87 ? -0.338 2.857 -3.541 1.00 98.88 87 ALA A O 1
ATOM 643 N N . ALA A 1 88 ? 0.564 1.882 -5.350 1.00 98.88 88 ALA A N 1
ATOM 644 C CA . ALA A 1 88 ? -0.647 1.147 -5.709 1.00 98.88 88 ALA A CA 1
ATOM 645 C C . ALA A 1 88 ? -0.984 0.048 -4.682 1.00 98.88 88 ALA A C 1
ATOM 647 O O . ALA A 1 88 ? -2.144 -0.079 -4.289 1.00 98.88 88 ALA A O 1
ATOM 648 N N . GLY A 1 89 ? 0.019 -0.701 -4.208 1.00 98.81 89 GLY A N 1
ATOM 649 C CA . GLY A 1 89 ? -0.141 -1.664 -3.111 1.00 98.81 89 GLY A CA 1
ATOM 650 C C . GLY A 1 89 ? -0.574 -0.983 -1.811 1.00 98.81 89 GLY A C 1
ATOM 651 O O . GLY A 1 89 ? -1.618 -1.327 -1.255 1.00 98.81 89 GLY A O 1
ATOM 652 N N . THR A 1 90 ? 0.143 0.073 -1.417 1.00 98.88 90 THR A N 1
ATOM 653 C CA . THR A 1 90 ? -0.172 0.891 -0.241 1.00 98.88 90 THR A CA 1
ATOM 654 C C . THR A 1 90 ? -1.592 1.445 -0.301 1.00 98.88 90 THR A C 1
ATOM 656 O O . THR A 1 90 ? -2.294 1.427 0.705 1.00 98.88 90 THR A O 1
ATOM 659 N N . ALA A 1 91 ? -2.054 1.918 -1.463 1.00 98.81 91 ALA A N 1
ATOM 660 C CA . ALA A 1 91 ? -3.421 2.406 -1.633 1.00 98.81 91 ALA A CA 1
ATOM 661 C C . ALA A 1 91 ? -4.464 1.296 -1.413 1.00 98.81 91 ALA A C 1
ATOM 663 O O . ALA A 1 91 ? -5.487 1.540 -0.777 1.00 98.81 91 ALA A O 1
ATOM 664 N N . SER A 1 92 ? -4.187 0.073 -1.879 1.00 98.69 92 SER A N 1
ATOM 665 C CA . SER A 1 92 ? -5.060 -1.087 -1.669 1.00 98.69 92 SER A CA 1
ATOM 666 C C . SER A 1 92 ? -5.194 -1.439 -0.184 1.00 98.69 92 SER A C 1
ATOM 668 O O . SER A 1 92 ? -6.309 -1.576 0.323 1.00 98.69 92 SER A O 1
ATOM 670 N N . HIS A 1 93 ? -4.078 -1.559 0.541 1.00 98.75 93 HIS A N 1
ATOM 671 C CA . HIS A 1 93 ? -4.125 -1.852 1.978 1.00 98.75 93 HIS A CA 1
ATOM 672 C C . HIS A 1 93 ? -4.616 -0.658 2.809 1.00 98.75 93 HIS A C 1
ATOM 674 O O . HIS A 1 93 ? -5.261 -0.868 3.837 1.00 98.75 93 HIS A O 1
ATOM 680 N N . SER A 1 94 ? -4.388 0.579 2.350 1.00 98.62 94 SER A N 1
ATOM 681 C CA . SER A 1 94 ? -4.962 1.785 2.957 1.00 98.62 94 SER A CA 1
ATOM 682 C C . SER A 1 94 ? -6.487 1.724 2.952 1.00 98.62 94 SER A C 1
ATOM 684 O O . SER A 1 94 ? -7.118 1.860 4.002 1.00 98.62 94 SER A O 1
ATOM 686 N N . ASP A 1 95 ? -7.092 1.478 1.788 1.00 98.50 95 ASP A N 1
ATOM 687 C CA . ASP A 1 95 ? -8.549 1.480 1.668 1.00 98.50 95 ASP A CA 1
ATOM 688 C C . ASP A 1 95 ? -9.190 0.287 2.392 1.00 98.50 95 ASP A C 1
ATOM 690 O O . ASP A 1 95 ? -10.194 0.454 3.085 1.00 98.50 95 ASP A O 1
ATOM 694 N N . HIS A 1 96 ? -8.549 -0.890 2.356 1.00 98.81 96 HIS A N 1
ATOM 695 C CA . HIS A 1 96 ? -8.953 -2.034 3.179 1.00 98.81 96 HIS A CA 1
ATOM 696 C C . HIS A 1 96 ? -9.002 -1.653 4.668 1.00 98.81 96 HIS A C 1
ATOM 698 O O . HIS A 1 96 ? -10.023 -1.835 5.335 1.00 98.81 96 HIS A O 1
ATOM 704 N N . ALA A 1 97 ? -7.908 -1.109 5.202 1.00 98.75 97 ALA A N 1
ATOM 705 C CA . ALA A 1 97 ? -7.803 -0.743 6.610 1.00 98.75 97 ALA A CA 1
ATOM 706 C C . ALA A 1 97 ? -8.794 0.363 7.000 1.00 98.75 97 ALA A C 1
ATOM 708 O O . ALA A 1 97 ? -9.419 0.292 8.062 1.00 98.75 97 ALA A O 1
ATOM 709 N N . ARG A 1 98 ? -9.002 1.356 6.127 1.00 98.75 98 ARG A N 1
ATOM 710 C CA . ARG A 1 98 ? -10.011 2.404 6.325 1.00 98.75 98 ARG A CA 1
ATOM 711 C C . ARG A 1 98 ? -11.417 1.825 6.370 1.00 98.75 98 ARG A C 1
ATOM 713 O O . ARG A 1 98 ? -12.198 2.222 7.231 1.00 98.75 98 ARG A O 1
ATOM 720 N N . HIS A 1 99 ? -11.744 0.884 5.489 1.00 98.69 99 HIS A N 1
ATOM 721 C CA . HIS A 1 99 ? -13.051 0.233 5.489 1.00 98.69 99 HIS A CA 1
ATOM 722 C C . HIS A 1 99 ? -13.294 -0.528 6.802 1.00 98.69 99 HIS A C 1
ATOM 724 O O . HIS A 1 99 ? -14.369 -0.410 7.397 1.00 98.69 99 HIS A O 1
ATOM 730 N N . MET A 1 100 ? -12.272 -1.214 7.319 1.00 98.69 100 MET A N 1
ATOM 731 C CA . MET A 1 100 ? -12.320 -1.857 8.635 1.00 98.69 100 MET A CA 1
ATOM 732 C C . MET A 1 100 ? -12.512 -0.844 9.774 1.00 98.69 100 MET A C 1
ATOM 734 O O . MET A 1 100 ? -13.354 -1.052 10.649 1.00 98.69 100 MET A O 1
ATOM 738 N N . ALA A 1 101 ? -11.806 0.289 9.737 1.00 98.75 101 ALA A N 1
ATOM 739 C CA . ALA A 1 101 ? -11.948 1.361 10.724 1.00 98.75 101 ALA A CA 1
ATOM 740 C C . ALA A 1 101 ? -13.344 1.999 10.701 1.00 98.75 101 ALA A C 1
ATOM 742 O O . ALA A 1 101 ? -13.964 2.165 11.750 1.00 98.75 101 ALA A O 1
ATOM 743 N N . LEU A 1 102 ? -13.886 2.291 9.517 1.00 98.75 102 LEU A N 1
ATOM 744 C CA . LEU A 1 102 ? -15.251 2.802 9.360 1.00 98.75 102 LEU A CA 1
ATOM 745 C C . LEU A 1 102 ? -16.300 1.794 9.846 1.00 98.75 102 LEU A C 1
ATOM 747 O O . LEU A 1 102 ? -17.281 2.190 10.477 1.00 98.75 102 LEU A O 1
ATOM 751 N N . THR A 1 103 ? -16.079 0.500 9.605 1.00 98.75 103 THR A N 1
ATOM 752 C CA . THR A 1 103 ? -16.956 -0.572 10.098 1.00 98.75 103 THR A CA 1
ATOM 753 C C . THR A 1 103 ? -16.940 -0.632 11.622 1.00 98.75 103 THR A C 1
ATOM 755 O O . THR A 1 103 ? -18.004 -0.594 12.243 1.00 98.75 103 THR A O 1
ATOM 758 N N . LEU A 1 104 ? -15.758 -0.638 12.251 1.00 98.75 104 LEU A N 1
ATOM 759 C CA . LEU A 1 104 ? -15.651 -0.622 13.713 1.00 98.75 104 LEU A CA 1
ATOM 760 C C . LEU A 1 104 ? -16.276 0.645 14.316 1.00 98.75 104 LEU A C 1
ATOM 762 O O . LEU A 1 104 ? -16.963 0.567 15.336 1.00 98.75 104 LEU A O 1
ATOM 766 N N . LEU A 1 105 ? -16.105 1.800 13.666 1.00 98.75 105 LEU A N 1
ATOM 767 C CA . LEU A 1 105 ? -16.751 3.044 14.083 1.00 98.75 105 LEU A CA 1
ATOM 768 C C . LEU A 1 105 ? -18.279 2.918 14.042 1.00 98.75 105 LEU A C 1
ATOM 770 O O . LEU A 1 105 ? -18.954 3.314 14.993 1.00 98.75 105 LEU A O 1
ATOM 774 N N . ALA A 1 106 ? -18.832 2.348 12.970 1.00 98.62 106 ALA A N 1
ATOM 775 C CA . ALA A 1 106 ? -20.267 2.119 12.840 1.00 98.62 106 ALA A CA 1
ATOM 776 C C . ALA A 1 106 ? -20.793 1.147 13.910 1.00 98.62 106 ALA A C 1
ATOM 778 O O . ALA A 1 106 ? -21.854 1.405 14.480 1.00 98.62 106 ALA A O 1
ATOM 779 N N . VAL A 1 107 ? -20.040 0.092 14.244 1.00 98.19 107 VAL A N 1
ATOM 780 C CA . VAL A 1 107 ? -20.354 -0.825 15.357 1.00 98.19 107 VAL A CA 1
ATOM 781 C C . VAL A 1 107 ? -20.378 -0.080 16.688 1.00 98.19 107 VAL A C 1
ATOM 783 O O . VAL A 1 107 ? -21.375 -0.139 17.405 1.00 98.19 107 VAL A O 1
ATOM 786 N N . GLY A 1 108 ? -19.336 0.696 16.994 1.00 97.56 108 GLY A N 1
ATOM 787 C CA . GLY A 1 1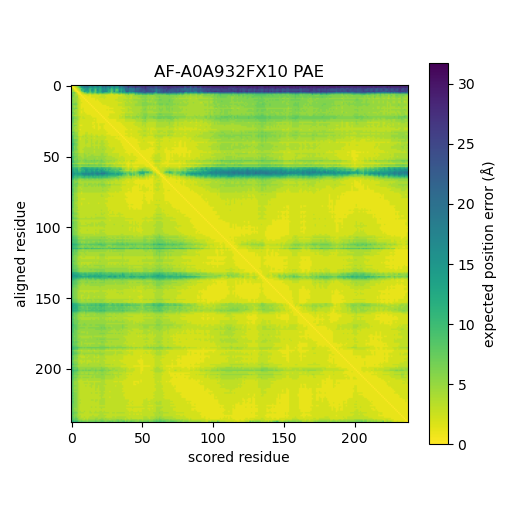08 ? -19.270 1.493 18.222 1.00 97.56 108 GLY A CA 1
ATOM 788 C C . GLY A 1 108 ? -20.359 2.573 18.322 1.00 97.56 108 GLY A C 1
ATOM 789 O O . GLY A 1 108 ? -20.695 3.016 19.418 1.00 97.56 108 GLY A O 1
ATOM 790 N N . GLN A 1 109 ? -20.941 2.989 17.193 1.00 97.88 109 GLN A N 1
ATOM 791 C CA . GLN A 1 109 ? -22.082 3.910 17.119 1.00 97.88 109 GLN A CA 1
ATOM 792 C C . GLN A 1 109 ? -23.452 3.208 17.085 1.00 97.88 109 GLN A C 1
ATOM 794 O O . GLN A 1 109 ? -24.472 3.896 17.029 1.00 97.88 109 GLN A O 1
ATOM 799 N N . GLY A 1 110 ? -23.501 1.872 17.072 1.00 97.31 110 GLY A N 1
ATOM 800 C CA . GLY A 1 110 ? -24.745 1.106 16.947 1.00 97.31 110 GLY A CA 1
ATOM 801 C C . GLY A 1 110 ? -25.423 1.215 15.572 1.00 97.31 110 GLY A C 1
ATOM 802 O O . GLY A 1 110 ? -26.632 1.033 15.470 1.00 97.31 110 GLY A O 1
ATOM 803 N N . LYS A 1 111 ? -24.669 1.542 14.514 1.00 98.25 111 LYS A N 1
ATOM 804 C CA . LYS A 1 111 ? -25.170 1.744 13.137 1.00 98.25 111 LYS A CA 1
ATOM 805 C C . LYS A 1 111 ? -24.931 0.555 12.200 1.00 98.25 111 LYS A C 1
ATOM 807 O O . LYS A 1 111 ? -25.326 0.618 11.041 1.00 98.25 111 LYS A O 1
ATOM 812 N N . ALA A 1 112 ? -24.284 -0.503 12.682 1.00 97.19 112 ALA A N 1
ATOM 813 C CA . ALA A 1 112 ? -23.971 -1.708 11.918 1.00 97.19 112 ALA A CA 1
ATOM 814 C C . ALA A 1 112 ? -24.427 -2.957 12.700 1.00 97.19 112 ALA A C 1
ATOM 816 O O . ALA A 1 112 ? -23.594 -3.620 13.310 1.00 97.19 112 ALA A O 1
ATOM 817 N N . PRO A 1 113 ? -25.741 -3.254 12.741 1.00 95.31 113 PRO A N 1
ATOM 818 C CA . PRO A 1 113 ? -26.308 -4.274 13.632 1.00 95.31 113 PRO A CA 1
ATOM 819 C C . PRO A 1 113 ? -25.876 -5.711 13.304 1.00 95.31 113 PRO A C 1
ATOM 821 O O . PRO A 1 113 ? -25.919 -6.567 14.181 1.00 95.31 113 PRO A O 1
ATOM 824 N N . ASP A 1 114 ? -25.440 -5.974 12.069 1.00 97.25 114 ASP A N 1
ATOM 825 C CA . ASP A 1 114 ? -24.943 -7.291 11.644 1.00 97.25 114 ASP A CA 1
ATOM 826 C C . ASP A 1 114 ? -23.500 -7.567 12.104 1.00 97.25 114 ASP A C 1
ATOM 828 O O . ASP A 1 114 ? -22.997 -8.685 11.981 1.00 97.25 114 ASP A O 1
ATOM 832 N N . TYR A 1 115 ? -22.826 -6.548 12.643 1.00 97.38 115 TYR A N 1
ATOM 833 C CA . TYR A 1 115 ? -21.463 -6.626 13.148 1.00 97.38 115 TYR A CA 1
ATOM 834 C C . TYR A 1 115 ? -21.453 -6.450 14.665 1.00 97.38 115 TYR A C 1
ATOM 836 O O . TYR A 1 115 ? -22.226 -5.687 15.241 1.00 97.38 115 TYR A O 1
ATOM 844 N N . GLN A 1 116 ? -20.528 -7.140 15.322 1.00 94.69 116 GLN A N 1
ATOM 845 C CA . GLN A 1 116 ? -20.331 -7.050 16.763 1.00 94.69 116 GLN A CA 1
ATOM 846 C C . GLN A 1 116 ? -18.847 -7.144 17.094 1.00 94.69 116 GLN A C 1
ATOM 848 O O . GLN A 1 116 ? -18.055 -7.658 16.307 1.00 94.69 116 GLN A O 1
ATOM 853 N N . ILE A 1 117 ? -18.478 -6.665 18.277 1.00 98.38 117 ILE A N 1
ATOM 854 C CA . ILE A 1 117 ? -17.130 -6.837 18.813 1.00 98.38 117 ILE A CA 1
ATOM 855 C C . ILE A 1 117 ? -17.042 -8.274 19.319 1.00 98.38 117 ILE A C 1
ATOM 857 O O . ILE A 1 117 ? -17.664 -8.613 20.326 1.00 98.38 117 ILE A O 1
ATOM 861 N N . LYS A 1 118 ? -16.327 -9.127 18.583 1.00 98.38 118 LYS A N 1
ATOM 862 C CA . LYS A 1 118 ? -16.164 -10.545 18.928 1.00 98.38 118 LYS A CA 1
ATOM 863 C C . LYS A 1 118 ? -14.984 -10.788 19.862 1.00 98.38 118 LYS A C 1
ATOM 865 O O . LYS A 1 118 ? -15.030 -11.746 20.627 1.00 98.38 118 LYS A O 1
ATOM 870 N N . ASP A 1 119 ? -13.975 -9.920 19.833 1.00 98.56 119 ASP A N 1
ATOM 871 C CA . ASP A 1 119 ? -12.808 -10.009 20.711 1.00 98.56 119 ASP A CA 1
ATOM 872 C C . ASP A 1 119 ? -12.580 -8.697 21.480 1.00 98.56 119 ASP A C 1
ATOM 874 O O . ASP A 1 119 ? -11.879 -7.776 21.048 1.00 98.56 119 ASP A O 1
ATOM 878 N N . GLU A 1 120 ? -13.203 -8.597 22.657 1.00 98.06 120 GLU A N 1
ATOM 879 C CA . GLU A 1 120 ? -13.028 -7.443 23.546 1.00 98.06 120 GLU A CA 1
ATOM 880 C C . GLU A 1 120 ? -11.613 -7.379 24.148 1.00 98.06 120 GLU A C 1
ATOM 882 O O . GLU A 1 120 ? -11.095 -6.285 24.399 1.00 98.06 120 GLU A O 1
ATOM 887 N N . ALA A 1 121 ? -10.958 -8.524 24.363 1.00 98.38 121 ALA A N 1
ATOM 888 C CA . ALA A 1 121 ? -9.603 -8.555 24.903 1.00 98.38 121 ALA A CA 1
ATOM 889 C C . ALA A 1 121 ? -8.615 -7.942 23.902 1.00 98.38 121 ALA A C 1
ATOM 891 O O . ALA A 1 121 ? -7.813 -7.080 24.277 1.00 98.38 121 ALA A O 1
ATOM 892 N N . LYS A 1 122 ? -8.741 -8.302 22.619 1.00 98.75 122 LYS A N 1
ATOM 893 C CA . LYS A 1 122 ? -7.995 -7.686 21.520 1.00 98.75 122 LYS A CA 1
ATOM 894 C C . LYS A 1 122 ? -8.268 -6.187 21.423 1.00 98.75 122 LYS A C 1
ATOM 896 O O . LYS A 1 122 ? -7.316 -5.413 21.329 1.00 98.75 122 LYS A O 1
ATOM 901 N N . LEU A 1 123 ? -9.529 -5.750 21.515 1.00 98.81 123 LEU A N 1
ATOM 902 C CA . LEU A 1 123 ? -9.874 -4.321 21.495 1.00 98.81 123 LEU A CA 1
ATOM 903 C C . LEU A 1 123 ? -9.143 -3.549 22.600 1.00 98.81 123 LEU A C 1
ATOM 9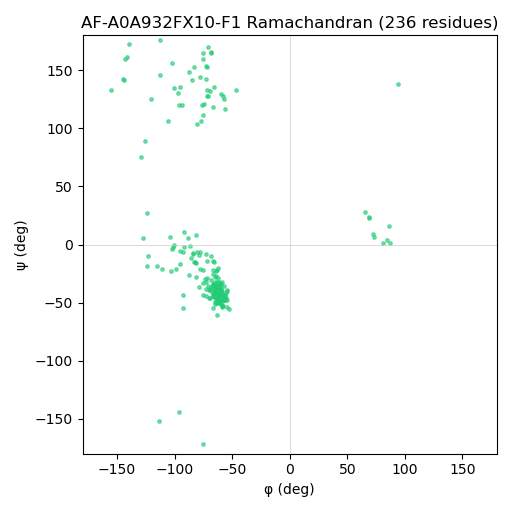05 O O . LEU A 1 123 ? -8.537 -2.508 22.338 1.00 98.81 123 LEU A O 1
ATOM 909 N N . ARG A 1 124 ? -9.161 -4.073 23.830 1.00 98.50 124 ARG A N 1
ATOM 910 C CA . ARG A 1 124 ? -8.474 -3.464 24.979 1.00 98.50 124 ARG A CA 1
ATOM 911 C C . ARG A 1 124 ? -6.956 -3.462 24.806 1.00 98.50 124 ARG A C 1
ATOM 913 O O . ARG A 1 124 ? -6.322 -2.455 25.119 1.00 98.50 124 ARG A O 1
ATOM 920 N N . GLN A 1 125 ? -6.382 -4.539 24.270 1.00 98.56 125 GLN A N 1
ATOM 921 C CA . GLN A 1 125 ? -4.949 -4.630 23.982 1.00 98.56 125 GLN A CA 1
ATOM 922 C C . GLN A 1 125 ? -4.513 -3.590 22.943 1.00 98.56 125 GLN A C 1
ATOM 924 O O . GLN A 1 125 ? -3.530 -2.881 23.158 1.00 98.56 125 GLN A O 1
ATOM 929 N N . VAL A 1 126 ? -5.251 -3.471 21.836 1.00 98.81 126 VAL A N 1
ATOM 930 C CA . VAL A 1 126 ? -4.982 -2.485 20.780 1.00 98.81 126 VAL A CA 1
ATOM 931 C C . VAL A 1 126 ? -5.102 -1.073 21.341 1.00 98.81 126 VAL A C 1
ATOM 933 O O . VAL A 1 126 ? -4.173 -0.285 21.174 1.00 98.81 126 VAL A O 1
ATOM 936 N N . ALA A 1 127 ? -6.182 -0.773 22.070 1.00 98.75 127 ALA A N 1
ATOM 937 C CA . ALA A 1 127 ? -6.389 0.528 22.701 1.00 98.75 127 ALA A CA 1
ATOM 938 C C . ALA A 1 127 ? -5.232 0.913 23.636 1.00 98.75 127 ALA A C 1
ATOM 940 O O . ALA A 1 127 ? -4.709 2.024 23.551 1.00 98.75 127 ALA A O 1
ATOM 941 N N . GLN A 1 128 ? -4.784 -0.014 24.486 1.00 98.44 128 GLN A N 1
ATOM 942 C CA . GLN A 1 128 ? -3.645 0.216 25.372 1.00 98.44 128 GLN A CA 1
ATOM 943 C C . GLN A 1 128 ? -2.348 0.445 24.584 1.00 98.44 128 GLN A C 1
ATOM 945 O O . GLN A 1 128 ? -1.606 1.379 24.888 1.00 98.44 128 GLN A O 1
ATOM 950 N N . ARG A 1 129 ? -2.080 -0.375 23.559 1.00 98.50 129 ARG A N 1
ATOM 951 C CA . ARG A 1 129 ? -0.866 -0.294 22.731 1.00 98.50 129 ARG A CA 1
ATOM 952 C C . ARG A 1 129 ? -0.739 1.057 22.022 1.00 98.50 129 ARG A C 1
ATOM 954 O O . ARG A 1 129 ? 0.361 1.592 21.932 1.00 98.50 129 ARG A O 1
ATOM 961 N N . ILE A 1 130 ? -1.854 1.622 21.559 1.00 98.12 130 ILE A N 1
ATOM 962 C CA . ILE A 1 130 ? -1.887 2.929 20.881 1.00 98.12 130 ILE A CA 1
ATOM 963 C C . ILE A 1 130 ? -2.049 4.113 21.853 1.00 98.12 130 ILE A C 1
ATOM 965 O O . ILE A 1 130 ? -2.186 5.254 21.418 1.00 98.12 130 ILE A O 1
ATOM 969 N N . GLY A 1 131 ? -2.020 3.862 23.168 1.00 97.62 131 GLY A N 1
ATOM 970 C CA . GLY A 1 131 ? -1.992 4.900 24.202 1.00 97.62 131 GLY A CA 1
ATOM 971 C C . GLY A 1 131 ? -3.355 5.451 24.634 1.00 97.62 131 GLY A C 1
ATOM 972 O O . GLY A 1 131 ? -3.406 6.499 25.282 1.00 97.62 131 GLY A O 1
ATOM 973 N N . LEU A 1 132 ? -4.463 4.778 24.316 1.00 98.06 132 LEU A N 1
ATOM 974 C CA . LEU A 1 132 ? -5.789 5.164 24.805 1.00 98.06 132 LEU A CA 1
ATOM 975 C C . LEU A 1 132 ? -5.993 4.729 26.262 1.00 98.06 132 LEU A C 1
ATOM 977 O O . LEU A 1 132 ? -5.571 3.655 26.692 1.00 98.06 132 LEU A O 1
ATOM 981 N N . LYS A 1 133 ? -6.706 5.557 27.032 1.00 96.19 133 LYS A N 1
ATOM 982 C CA . LYS A 1 133 ? -7.158 5.192 28.384 1.00 96.19 133 LYS A CA 1
ATOM 983 C C . LYS A 1 133 ? -8.276 4.157 28.288 1.00 96.19 133 LYS A C 1
ATOM 985 O O . LYS A 1 133 ? -9.267 4.429 27.615 1.00 96.19 133 LYS A O 1
ATOM 990 N N . ILE A 1 134 ? -8.141 3.035 28.996 1.00 96.19 134 ILE A N 1
ATOM 991 C CA . ILE A 1 134 ? -9.101 1.915 28.965 1.00 96.19 134 ILE A CA 1
ATOM 992 C C . ILE A 1 134 ? -10.017 1.845 30.198 1.00 96.19 134 ILE A C 1
ATOM 994 O O . ILE A 1 134 ? -11.101 1.264 30.124 1.00 96.19 134 ILE A O 1
ATOM 998 N N . ASP A 1 135 ? -9.600 2.429 31.324 1.00 93.50 135 ASP A N 1
ATOM 999 C CA . ASP A 1 135 ? -10.307 2.298 32.599 1.00 93.50 135 ASP A CA 1
ATOM 1000 C C . ASP A 1 135 ? -11.650 3.036 32.583 1.00 93.50 135 ASP A C 1
ATOM 1002 O O . ASP A 1 135 ? -11.737 4.200 32.186 1.00 93.50 135 ASP A O 1
ATOM 1006 N N . GLY A 1 136 ? -12.703 2.349 33.032 1.00 92.25 136 GLY A N 1
ATOM 1007 C CA . GLY A 1 136 ? -14.057 2.903 33.128 1.00 92.25 136 GLY A CA 1
ATOM 1008 C C . GLY A 1 136 ? -14.789 3.078 31.793 1.00 92.25 136 GLY A C 1
ATOM 1009 O O . GLY A 1 136 ? -15.884 3.637 31.791 1.00 92.25 136 GLY A O 1
ATOM 1010 N N . LYS A 1 137 ? -14.221 2.612 30.672 1.00 94.62 137 LYS A N 1
ATOM 1011 C CA . LYS A 1 137 ? -14.868 2.682 29.354 1.00 94.62 137 LYS A CA 1
ATOM 1012 C C . LYS A 1 137 ? -15.606 1.395 29.015 1.00 94.62 137 LYS A C 1
ATOM 1014 O O . LYS A 1 137 ? -15.079 0.293 29.194 1.00 94.62 137 LYS A O 1
ATOM 1019 N N . ASP A 1 138 ? -16.816 1.564 28.491 1.00 96.88 138 ASP A N 1
ATOM 1020 C CA . ASP A 1 138 ? -17.575 0.479 27.889 1.00 96.88 138 ASP A CA 1
ATOM 1021 C C . ASP A 1 138 ? -17.022 0.119 26.500 1.00 96.88 138 ASP A C 1
ATOM 1023 O O . ASP A 1 138 ? -16.300 0.886 25.851 1.00 96.88 138 ASP A O 1
ATOM 1027 N N . THR A 1 139 ? -17.339 -1.094 26.057 1.00 97.56 139 THR A N 1
ATOM 1028 C CA . THR A 1 139 ? -16.831 -1.673 24.811 1.00 97.56 139 THR A CA 1
ATOM 1029 C C . THR A 1 139 ? -17.188 -0.823 23.578 1.00 97.56 139 THR A C 1
ATOM 1031 O O . THR A 1 139 ? -16.290 -0.562 22.774 1.00 97.56 139 THR A O 1
ATOM 1034 N N . PRO A 1 140 ? -18.427 -0.297 23.423 1.00 97.38 140 PRO A N 1
ATOM 1035 C CA . PRO A 1 140 ? -18.763 0.582 22.301 1.00 97.38 140 PRO A CA 1
ATOM 1036 C C . PRO A 1 140 ? -17.972 1.894 22.289 1.00 97.38 140 PRO A C 1
ATOM 1038 O O . PRO A 1 140 ? -17.519 2.323 21.227 1.00 97.38 140 PRO A O 1
ATOM 1041 N N . THR A 1 141 ? -17.754 2.535 23.444 1.00 98.12 141 THR A N 1
ATOM 1042 C CA . THR A 1 141 ? -16.935 3.757 23.500 1.00 98.12 141 THR A CA 1
ATOM 1043 C C . THR A 1 141 ? -15.498 3.472 23.114 1.00 98.12 141 THR A C 1
ATOM 1045 O O . THR A 1 141 ? -14.947 4.199 22.290 1.00 98.12 141 THR A O 1
ATOM 1048 N N . LEU A 1 142 ? -14.915 2.393 23.638 1.00 98.31 142 LEU A N 1
ATOM 1049 C CA . LEU A 1 142 ? -13.542 2.028 23.311 1.00 98.31 142 LEU A CA 1
ATOM 1050 C C . LEU A 1 142 ? -13.373 1.694 21.820 1.00 98.31 142 LEU A C 1
ATOM 1052 O O . LEU A 1 142 ? -12.393 2.109 21.209 1.00 98.31 142 LEU A O 1
ATOM 1056 N N . ALA A 1 143 ? -14.350 1.015 21.213 1.00 98.56 143 ALA A N 1
ATOM 1057 C CA . ALA A 1 143 ? -14.357 0.735 19.779 1.00 98.56 143 ALA A CA 1
ATOM 1058 C C . ALA A 1 143 ? -14.384 2.006 18.925 1.00 98.56 143 ALA A C 1
ATOM 1060 O O . ALA A 1 143 ? -13.629 2.097 17.958 1.00 98.56 143 ALA A O 1
ATOM 1061 N N . ARG A 1 144 ? -15.204 3.004 19.293 1.00 98.62 144 ARG A N 1
ATOM 1062 C CA . ARG A 1 144 ? -15.223 4.301 18.593 1.00 98.62 144 ARG A CA 1
ATOM 1063 C C . ARG A 1 144 ? -13.869 4.991 18.663 1.00 98.62 144 ARG A C 1
ATOM 1065 O O . ARG A 1 144 ? -13.368 5.415 17.633 1.00 98.62 144 ARG A O 1
ATOM 1072 N N . GLU A 1 145 ? -13.263 5.061 19.845 1.00 98.62 145 GLU A N 1
ATOM 1073 C CA . GLU A 1 145 ? -11.974 5.737 20.014 1.00 98.62 145 GLU A CA 1
ATOM 1074 C C . GLU A 1 145 ? -10.836 5.031 19.266 1.00 98.62 145 GLU A C 1
ATOM 1076 O O . GLU A 1 145 ? -10.009 5.695 18.644 1.00 98.62 145 GLU A O 1
ATOM 1081 N N . VAL A 1 146 ? -10.800 3.692 19.278 1.00 98.81 146 VAL A N 1
ATOM 1082 C CA . VAL A 1 146 ? -9.827 2.917 18.488 1.00 98.81 146 VAL A CA 1
ATOM 1083 C C . VAL A 1 146 ? -10.035 3.156 16.994 1.00 98.81 146 VAL A C 1
ATOM 1085 O O . VAL A 1 146 ? -9.065 3.385 16.271 1.00 98.81 146 VAL A O 1
ATOM 1088 N N . ALA A 1 147 ? -11.285 3.148 16.528 1.00 98.81 147 ALA A N 1
ATOM 1089 C CA . ALA A 1 147 ? -11.606 3.410 15.132 1.00 98.81 147 ALA A CA 1
ATOM 1090 C C . ALA A 1 147 ? -11.239 4.842 14.707 1.00 98.81 147 ALA A C 1
ATOM 1092 O O . ALA A 1 147 ? -10.655 5.037 13.645 1.00 98.81 147 ALA A O 1
ATOM 1093 N N . GLU A 1 148 ? -11.526 5.844 15.537 1.00 98.62 148 GLU A N 1
ATOM 1094 C CA . GLU A 1 148 ? -11.152 7.241 15.292 1.00 98.62 148 GLU A CA 1
ATOM 1095 C C . GLU A 1 148 ? -9.631 7.421 15.273 1.00 98.62 148 GLU A C 1
ATOM 1097 O O . GLU A 1 148 ? -9.112 8.091 14.379 1.00 98.62 148 GLU A O 1
ATOM 1102 N N . ALA A 1 149 ? -8.903 6.780 16.193 1.00 98.44 149 ALA A N 1
ATOM 1103 C CA . ALA A 1 149 ? -7.443 6.785 16.199 1.00 98.44 149 ALA A CA 1
ATOM 1104 C C . ALA A 1 149 ? -6.867 6.161 14.917 1.00 98.44 149 ALA A C 1
ATOM 1106 O O . ALA A 1 149 ? -5.967 6.744 14.313 1.00 98.44 149 ALA A O 1
ATOM 1107 N N . ALA A 1 150 ? -7.423 5.034 14.462 1.00 98.69 150 ALA A N 1
ATOM 1108 C CA . ALA A 1 150 ? -7.045 4.421 13.191 1.00 98.69 150 ALA A CA 1
ATOM 1109 C C . ALA A 1 150 ? -7.358 5.342 12.000 1.00 98.69 150 ALA A C 1
ATOM 1111 O O . ALA A 1 150 ? -6.512 5.524 11.131 1.00 98.69 150 ALA A O 1
ATOM 1112 N N . LEU A 1 151 ? -8.529 5.990 11.970 1.00 98.62 151 LEU A N 1
ATOM 1113 C CA . LEU A 1 151 ? -8.896 6.927 10.900 1.00 98.62 151 LEU A CA 1
ATOM 1114 C C . LEU A 1 151 ? -7.943 8.131 10.815 1.00 98.62 151 LEU A C 1
ATOM 1116 O O . LEU A 1 151 ? -7.662 8.612 9.715 1.00 98.62 151 LEU A O 1
ATOM 1120 N N . GLN A 1 152 ? -7.391 8.584 11.945 1.00 98.06 152 GLN A N 1
ATOM 1121 C CA . GLN A 1 152 ? -6.402 9.664 11.951 1.00 98.06 152 GLN A CA 1
ATOM 1122 C C . GLN A 1 152 ? -5.096 9.295 11.235 1.00 98.06 152 GLN A C 1
ATOM 1124 O O . GLN A 1 152 ? -4.456 10.188 10.684 1.00 98.06 152 GLN A O 1
ATOM 1129 N N . GLU A 1 153 ? -4.715 8.018 11.167 1.00 98.31 153 GLU A N 1
ATOM 1130 C CA . GLU A 1 153 ? -3.508 7.563 10.451 1.00 98.31 153 GLU A CA 1
ATOM 1131 C C . GLU A 1 153 ? -3.577 7.852 8.934 1.00 98.31 153 GLU A C 1
ATOM 1133 O O . GLU A 1 153 ? -2.548 7.934 8.262 1.00 98.31 153 GLU A O 1
ATOM 1138 N N . PHE A 1 154 ? -4.780 8.067 8.391 1.00 98.06 154 PHE A N 1
ATOM 1139 C CA . PHE A 1 154 ? -5.006 8.388 6.978 1.00 98.06 154 PHE A CA 1
ATOM 1140 C C . PHE A 1 154 ? -5.208 9.885 6.708 1.00 98.06 154 PHE A C 1
ATOM 1142 O O . PHE A 1 154 ? -5.045 10.343 5.581 1.00 98.06 154 PHE A O 1
ATOM 1149 N N . SER A 1 155 ? -5.588 10.677 7.715 1.00 94.25 155 SER A N 1
ATOM 1150 C CA . SER A 1 155 ? -5.999 12.076 7.514 1.00 94.25 155 SER A CA 1
ATOM 1151 C C . SER A 1 155 ? -5.088 13.111 8.165 1.00 94.25 155 SER A C 1
ATOM 1153 O O . SER A 1 155 ? -5.137 14.281 7.779 1.00 94.25 155 SER A O 1
ATOM 1155 N N . ARG A 1 156 ? -4.256 12.718 9.137 1.00 93.75 156 ARG A N 1
ATOM 1156 C CA . ARG A 1 156 ? -3.430 13.644 9.923 1.00 93.75 156 ARG A CA 1
ATOM 1157 C C . ARG A 1 156 ? -2.513 14.478 9.025 1.00 93.75 156 ARG A C 1
ATOM 1159 O O . ARG A 1 156 ? -1.751 13.933 8.240 1.00 93.75 156 ARG A O 1
ATOM 1166 N N . GLN A 1 157 ? -2.594 15.802 9.143 1.00 92.81 157 GLN A N 1
ATOM 1167 C CA . GLN A 1 157 ? -1.733 16.747 8.412 1.00 92.81 157 GLN A CA 1
ATOM 1168 C C . GLN A 1 157 ? -0.584 17.288 9.274 1.00 92.81 157 GLN A C 1
ATOM 1170 O O . GLN A 1 157 ? 0.216 18.094 8.808 1.00 92.81 157 GLN A O 1
ATOM 1175 N N . ASP A 1 158 ? -0.500 16.872 10.538 1.00 93.81 158 ASP A N 1
ATOM 1176 C CA . ASP A 1 158 ? 0.624 17.210 11.403 1.00 93.81 158 ASP A CA 1
ATOM 1177 C C . ASP A 1 158 ? 1.811 16.282 11.113 1.00 93.81 158 ASP A C 1
ATOM 1179 O O . ASP A 1 158 ? 1.839 15.124 11.531 1.00 93.81 158 ASP A O 1
ATOM 1183 N N . TYR A 1 159 ? 2.799 16.814 10.395 1.00 91.19 159 TYR A N 1
ATOM 1184 C CA . TYR A 1 159 ? 4.017 16.109 9.993 1.00 91.19 159 TYR A CA 1
ATOM 1185 C C . TYR A 1 159 ? 4.929 15.741 11.173 1.00 91.19 159 TYR A C 1
ATOM 1187 O O . TYR A 1 159 ? 5.846 14.941 10.991 1.00 91.19 159 TYR A O 1
ATOM 1195 N N . GLN A 1 160 ? 4.713 16.312 12.364 1.00 93.56 160 GLN A N 1
ATOM 1196 C CA . GLN A 1 160 ? 5.510 16.004 13.557 1.00 93.56 160 GLN A CA 1
ATOM 1197 C C . GLN A 1 160 ? 5.038 14.734 14.270 1.00 93.56 160 GLN A C 1
ATOM 1199 O O . GLN A 1 160 ? 5.767 14.189 15.100 1.00 93.56 160 GLN A O 1
ATOM 1204 N N . VAL A 1 161 ? 3.833 14.249 13.958 1.00 95.69 161 VAL A N 1
ATOM 1205 C CA . VAL A 1 161 ? 3.240 13.091 14.628 1.00 95.69 161 VAL A CA 1
ATOM 1206 C C . VAL A 1 161 ? 3.295 11.877 13.696 1.00 95.69 161 VAL A C 1
ATOM 1208 O O . VAL A 1 161 ? 2.506 11.796 12.750 1.00 95.69 161 VAL A O 1
ATOM 1211 N N . PRO A 1 162 ? 4.189 10.907 13.954 1.00 97.25 162 PRO A N 1
ATOM 1212 C CA . PRO A 1 162 ? 4.313 9.721 13.117 1.00 97.25 162 PRO A CA 1
ATOM 1213 C C . PRO A 1 162 ? 3.084 8.813 13.227 1.00 97.25 162 PRO A C 1
ATOM 1215 O O . PRO A 1 162 ? 2.286 8.924 14.162 1.00 97.25 162 PRO A O 1
ATOM 1218 N N . LEU A 1 163 ? 2.965 7.871 12.293 1.00 98.31 163 LEU A N 1
ATOM 1219 C CA . LEU A 1 163 ? 1.951 6.819 12.344 1.00 98.31 163 LEU A CA 1
ATOM 1220 C C . LEU A 1 163 ? 2.055 6.027 13.659 1.00 98.31 163 LEU A C 1
ATOM 1222 O O . LEU A 1 163 ? 3.063 5.365 13.935 1.00 98.31 163 LEU A O 1
ATOM 1226 N N . THR A 1 164 ? 1.007 6.094 14.479 1.00 98.25 164 THR A N 1
ATOM 1227 C CA . THR A 1 164 ? 0.909 5.402 15.769 1.00 98.25 164 THR A CA 1
ATOM 1228 C C . THR A 1 164 ? 0.989 3.891 15.587 1.00 98.25 164 THR A C 1
ATOM 1230 O O . THR A 1 164 ? 1.604 3.196 16.400 1.00 98.25 164 THR A O 1
ATOM 1233 N N . TRP A 1 165 ? 0.436 3.364 14.492 1.00 98.38 165 TRP A N 1
ATOM 1234 C CA . TRP A 1 165 ? 0.494 1.931 14.200 1.00 98.38 165 TRP A CA 1
ATOM 1235 C C . TRP A 1 165 ? 1.869 1.437 13.764 1.00 98.38 165 TRP A C 1
ATOM 1237 O O . TRP A 1 165 ? 2.067 0.229 13.705 1.00 98.38 165 TRP A O 1
ATOM 1247 N N . ILE A 1 166 ? 2.826 2.335 13.519 1.00 98.25 166 ILE A N 1
ATOM 1248 C CA . ILE A 1 166 ? 4.240 1.989 13.340 1.00 98.25 166 ILE A CA 1
ATOM 1249 C C . ILE A 1 166 ? 4.969 2.096 14.670 1.00 98.25 166 ILE A C 1
ATOM 1251 O O . ILE A 1 166 ? 5.601 1.141 15.114 1.00 98.25 166 ILE A O 1
ATOM 1255 N N . THR A 1 167 ? 4.881 3.250 15.332 1.00 98.00 167 THR A N 1
ATOM 1256 C CA . THR A 1 167 ? 5.658 3.511 16.554 1.00 98.00 167 THR A CA 1
ATOM 1257 C C . THR A 1 167 ? 5.295 2.585 17.711 1.00 98.00 167 THR A C 1
ATOM 1259 O O . THR A 1 167 ? 6.123 2.374 18.593 1.00 98.00 167 THR A O 1
ATOM 1262 N N . SER A 1 168 ? 4.093 2.007 17.697 1.00 98.19 168 SER A N 1
ATOM 1263 C CA . SER A 1 168 ? 3.616 1.085 18.730 1.00 98.19 168 SER A CA 1
ATOM 1264 C C . SER A 1 168 ? 3.810 -0.407 18.413 1.00 98.19 168 SER A C 1
ATOM 1266 O O . SER A 1 168 ? 3.539 -1.247 19.271 1.00 98.19 168 SER A O 1
ATOM 1268 N N . THR A 1 169 ? 4.275 -0.759 17.210 1.00 98.31 169 THR A N 1
ATOM 1269 C CA . THR A 1 169 ? 4.379 -2.159 16.740 1.00 98.31 169 THR A CA 1
ATOM 1270 C C . THR A 1 169 ? 5.786 -2.552 16.291 1.00 98.31 169 THR A C 1
ATOM 1272 O O . THR A 1 169 ? 6.104 -3.741 16.250 1.00 98.31 169 THR A O 1
ATOM 1275 N N . VAL A 1 170 ? 6.657 -1.579 16.007 1.00 97.56 170 VAL A N 1
ATOM 1276 C CA . VAL A 1 170 ? 8.049 -1.823 15.606 1.00 97.56 170 VAL A CA 1
ATOM 1277 C C . VAL A 1 170 ? 9.029 -1.577 16.754 1.00 97.56 170 VAL A C 1
ATOM 1279 O O . VAL A 1 170 ? 8.769 -0.823 17.690 1.00 97.56 170 VAL A O 1
ATOM 1282 N N . THR A 1 171 ? 10.202 -2.210 16.693 1.00 98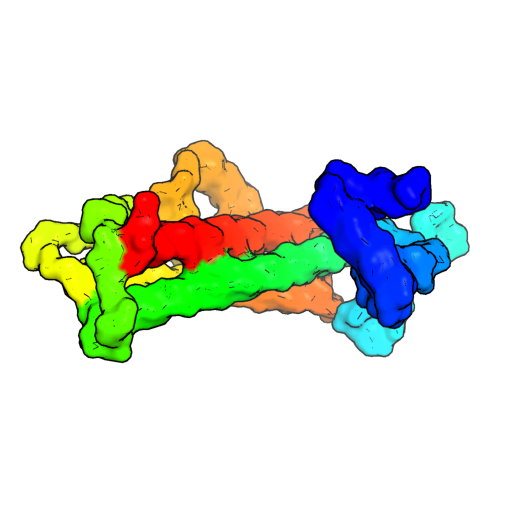.06 171 THR A N 1
ATOM 1283 C CA . THR A 1 171 ? 11.220 -2.080 17.745 1.00 98.06 171 THR A CA 1
ATOM 1284 C C . THR A 1 171 ? 11.900 -0.707 17.731 1.00 98.06 171 THR A C 1
ATOM 1286 O O . THR A 1 171 ? 12.064 -0.085 16.679 1.00 98.06 171 THR A O 1
ATOM 1289 N N . ALA A 1 172 ? 12.394 -0.256 18.890 1.00 97.56 172 ALA A N 1
ATOM 1290 C CA . ALA A 1 172 ? 13.062 1.044 19.032 1.00 97.56 172 ALA A CA 1
ATOM 1291 C C . ALA A 1 172 ? 14.239 1.240 18.052 1.00 97.56 172 ALA A C 1
ATOM 1293 O O . ALA A 1 172 ? 14.373 2.302 17.449 1.00 97.56 172 ALA A O 1
ATOM 1294 N N . GLY A 1 173 ? 15.043 0.197 17.808 1.00 98.44 173 GLY A N 1
ATOM 1295 C CA . GLY A 1 173 ? 16.145 0.265 16.840 1.00 98.44 173 GLY A CA 1
ATOM 1296 C C . GLY A 1 173 ? 15.686 0.424 15.382 1.00 98.44 173 GLY A C 1
ATOM 1297 O O . GLY A 1 173 ? 16.430 0.948 14.549 1.00 98.44 173 GLY A O 1
ATOM 1298 N N . ARG A 1 174 ? 14.464 -0.011 15.035 1.00 98.00 174 ARG A N 1
ATOM 1299 C CA . ARG A 1 174 ? 13.852 0.286 13.727 1.00 98.00 174 ARG A CA 1
ATOM 1300 C C . ARG A 1 174 ? 13.355 1.723 13.664 1.00 98.00 174 ARG A C 1
ATOM 1302 O O . ARG A 1 174 ? 13.661 2.394 12.685 1.00 98.00 174 ARG A O 1
ATOM 1309 N N . ILE A 1 175 ? 12.708 2.216 14.722 1.00 98.00 175 ILE A N 1
ATOM 1310 C CA . ILE A 1 175 ? 12.286 3.624 14.829 1.00 98.00 175 ILE A CA 1
ATOM 1311 C C . ILE A 1 175 ? 13.483 4.565 14.626 1.00 98.00 175 ILE A C 1
ATOM 1313 O O . ILE A 1 175 ? 13.411 5.479 13.806 1.00 98.00 175 ILE A O 1
ATOM 1317 N N . GLU A 1 176 ? 14.608 4.310 15.300 1.00 98.19 176 GLU A N 1
ATOM 1318 C CA . GLU A 1 176 ? 15.836 5.098 15.131 1.00 98.19 176 GLU A CA 1
ATOM 1319 C C . GLU A 1 176 ? 16.344 5.067 13.681 1.00 98.19 176 GLU A C 1
ATOM 1321 O O . GLU A 1 176 ? 16.691 6.106 13.119 1.00 98.19 176 GLU A O 1
ATOM 1326 N N . SER A 1 177 ? 16.327 3.890 13.046 1.00 98.38 177 SER A N 1
ATOM 1327 C CA . SER A 1 177 ? 16.738 3.736 11.645 1.00 98.38 177 SER A CA 1
ATOM 1328 C C . SER A 1 177 ? 15.838 4.535 10.699 1.00 98.38 177 SER A C 1
ATOM 1330 O O . SER A 1 177 ? 16.340 5.230 9.818 1.00 98.38 177 SER A O 1
ATOM 1332 N N . PHE A 1 178 ? 14.517 4.477 10.892 1.00 98.31 178 PHE A N 1
ATOM 1333 C CA . PHE A 1 178 ? 13.554 5.211 10.069 1.00 98.31 178 PHE A CA 1
ATOM 1334 C C . PHE A 1 178 ? 13.713 6.724 10.218 1.00 98.31 178 PHE A C 1
ATOM 1336 O O . PHE A 1 178 ? 13.694 7.439 9.218 1.00 98.31 178 PHE A O 1
ATOM 1343 N N . ASN A 1 179 ? 13.942 7.204 11.442 1.00 97.56 179 ASN A N 1
ATOM 1344 C CA . ASN A 1 179 ? 14.202 8.618 11.704 1.00 97.56 179 ASN A CA 1
ATOM 1345 C C . ASN A 1 179 ? 15.521 9.076 11.072 1.00 97.56 179 ASN A C 1
ATOM 1347 O O . ASN A 1 179 ? 15.550 10.104 10.401 1.00 97.56 179 ASN A O 1
ATOM 1351 N N . LYS A 1 180 ? 16.599 8.292 11.217 1.00 98.19 180 LYS A N 1
ATOM 1352 C CA . LYS A 1 180 ? 17.907 8.598 10.615 1.00 98.19 180 LYS A CA 1
ATOM 1353 C C . LYS A 1 180 ? 17.842 8.681 9.089 1.00 98.19 180 LYS A C 1
ATOM 1355 O O . LYS A 1 180 ? 18.535 9.501 8.496 1.00 98.19 180 LYS A O 1
ATOM 1360 N N . LEU A 1 181 ? 17.032 7.827 8.465 1.00 98.00 181 LEU A N 1
ATOM 1361 C CA . LEU A 1 181 ? 16.829 7.801 7.015 1.00 98.00 181 LEU A CA 1
ATOM 1362 C C . LEU A 1 181 ? 15.774 8.811 6.530 1.00 98.00 181 LEU A C 1
ATOM 1364 O O . LEU A 1 181 ? 15.601 8.956 5.326 1.00 98.00 181 LEU A O 1
ATOM 1368 N N . GLY A 1 182 ? 15.060 9.492 7.435 1.00 97.44 182 GLY A N 1
ATOM 1369 C CA . GLY A 1 182 ? 13.997 10.435 7.076 1.00 97.44 182 GLY A CA 1
ATOM 1370 C C . GLY A 1 182 ? 12.753 9.779 6.465 1.00 97.44 182 GLY A C 1
ATOM 1371 O O . GLY A 1 182 ? 11.998 10.439 5.757 1.00 97.44 182 GLY A O 1
ATOM 1372 N N . VAL A 1 183 ? 12.529 8.486 6.722 1.00 98.19 183 VAL A N 1
ATOM 1373 C CA . VAL A 1 183 ? 11.438 7.698 6.113 1.00 98.19 183 VAL A CA 1
ATOM 1374 C C . VAL A 1 183 ? 10.265 7.445 7.057 1.00 98.19 183 VAL A C 1
ATOM 1376 O O . VAL A 1 183 ? 9.358 6.704 6.702 1.00 98.19 183 VAL A O 1
ATOM 1379 N N . MET A 1 184 ? 10.252 8.036 8.255 1.00 97.81 184 MET A N 1
ATOM 1380 C CA . MET A 1 184 ? 9.122 7.895 9.176 1.00 97.81 184 MET A CA 1
ATOM 1381 C C . MET A 1 184 ? 7.871 8.589 8.598 1.00 97.81 184 MET A C 1
ATOM 1383 O O . MET A 1 184 ? 7.895 9.803 8.372 1.00 97.81 184 MET A O 1
ATOM 1387 N N . PRO A 1 185 ? 6.773 7.860 8.335 1.00 97.62 185 PRO A N 1
ATOM 1388 C CA . PRO A 1 185 ? 5.560 8.453 7.790 1.00 97.62 185 PRO A CA 1
ATOM 1389 C C . PRO A 1 185 ? 4.680 9.072 8.887 1.00 97.62 185 PRO A C 1
ATOM 1391 O O . PRO A 1 185 ? 4.670 8.612 10.026 1.00 97.62 185 PRO A O 1
ATOM 1394 N N . HIS A 1 186 ? 3.895 10.086 8.518 1.00 96.19 186 HIS A N 1
ATOM 1395 C CA . HIS A 1 186 ? 2.913 10.747 9.393 1.00 96.19 186 HIS A CA 1
ATOM 1396 C C . HIS A 1 186 ? 1.462 10.465 8.972 1.00 96.19 186 HIS A C 1
ATOM 1398 O O . HIS A 1 186 ? 0.543 10.617 9.773 1.00 96.19 186 HIS A O 1
ATOM 1404 N N . ASN A 1 187 ? 1.262 10.076 7.709 1.00 97.88 187 ASN A N 1
ATOM 1405 C CA . ASN A 1 187 ? -0.041 9.876 7.094 1.00 97.88 187 ASN A CA 1
ATOM 1406 C C . ASN A 1 187 ? 0.078 8.889 5.919 1.00 97.88 187 ASN A C 1
ATOM 1408 O O . ASN A 1 187 ? 0.976 9.024 5.083 1.00 9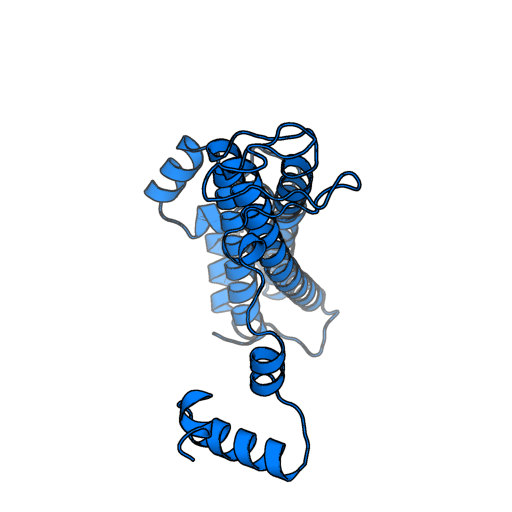7.88 187 ASN A O 1
ATOM 1412 N N . ILE A 1 188 ? -0.821 7.904 5.865 1.00 98.69 188 ILE A N 1
ATOM 1413 C CA . ILE A 1 188 ? -0.856 6.870 4.822 1.00 98.69 188 ILE A CA 1
ATOM 1414 C C . ILE A 1 188 ? -1.212 7.461 3.445 1.00 98.69 188 ILE A C 1
ATOM 1416 O O . ILE A 1 188 ? -0.440 7.315 2.496 1.00 98.69 188 ILE A O 1
ATOM 1420 N N . ASP A 1 189 ? -2.332 8.177 3.326 1.00 98.38 189 ASP A N 1
ATOM 1421 C CA . ASP A 1 189 ? -2.827 8.700 2.042 1.00 98.38 189 ASP A CA 1
ATOM 1422 C C . ASP A 1 189 ? -1.950 9.823 1.492 1.00 98.38 189 ASP A C 1
ATOM 1424 O O . ASP A 1 189 ? -1.691 9.899 0.288 1.00 98.38 189 ASP A O 1
ATOM 1428 N N . ALA A 1 190 ? -1.461 10.694 2.376 1.00 97.69 190 ALA A N 1
ATOM 1429 C CA . ALA A 1 190 ? -0.576 11.781 1.991 1.00 97.69 190 ALA A CA 1
ATOM 1430 C C . ALA A 1 190 ? 0.728 11.242 1.394 1.00 97.69 190 ALA A C 1
ATOM 1432 O O . ALA A 1 190 ? 1.235 11.828 0.443 1.00 97.69 190 ALA A O 1
ATOM 1433 N N . ASN A 1 191 ? 1.240 10.105 1.878 1.00 97.75 191 ASN A N 1
ATOM 1434 C CA . ASN A 1 191 ? 2.434 9.484 1.306 1.00 97.75 191 ASN A CA 1
ATOM 1435 C C . ASN A 1 191 ? 2.163 8.769 -0.024 1.00 97.75 191 ASN A C 1
ATOM 1437 O O . ASN A 1 191 ? 3.024 8.795 -0.901 1.00 97.75 191 ASN A O 1
ATOM 1441 N N . VAL A 1 192 ? 0.977 8.183 -0.228 1.00 98.62 192 VAL A N 1
ATOM 1442 C CA . VAL A 1 192 ? 0.567 7.710 -1.566 1.00 98.62 192 VAL A CA 1
ATOM 1443 C C . VAL A 1 192 ? 0.543 8.891 -2.543 1.00 98.62 192 VAL A C 1
ATOM 1445 O O . VAL A 1 192 ? 1.126 8.821 -3.626 1.00 98.62 192 VAL A O 1
ATOM 1448 N N . SER A 1 193 ? -0.059 10.013 -2.139 1.00 98.44 193 SER A N 1
ATOM 1449 C CA . SER A 1 193 ? -0.075 11.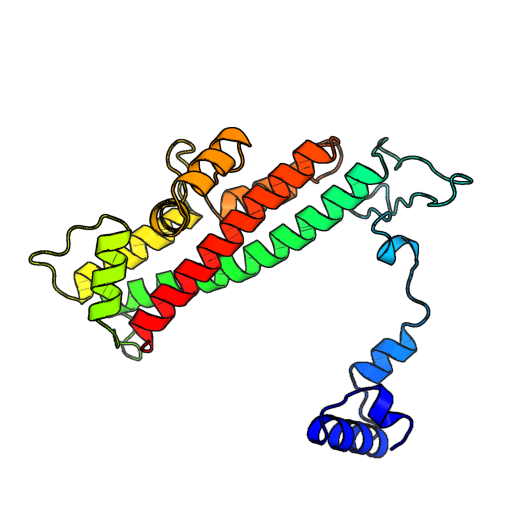250 -2.928 1.00 98.44 193 SER A CA 1
ATOM 1450 C C . SER A 1 193 ? 1.336 11.803 -3.177 1.00 98.44 193 SER A C 1
ATOM 1452 O O . SER A 1 193 ? 1.663 12.180 -4.303 1.00 98.44 193 SER A O 1
ATOM 1454 N N . GLU A 1 194 ? 2.213 11.778 -2.167 1.00 98.25 194 GLU A N 1
ATOM 1455 C CA . GLU A 1 194 ? 3.617 12.188 -2.273 1.00 98.25 194 GLU A CA 1
ATOM 1456 C C . GLU A 1 194 ? 4.361 11.376 -3.338 1.00 98.25 194 GLU A C 1
ATOM 1458 O O . GLU A 1 194 ? 5.065 11.959 -4.166 1.00 98.25 194 GLU A O 1
ATOM 1463 N N . ILE A 1 195 ? 4.174 10.051 -3.372 1.00 98.81 195 ILE A N 1
ATOM 1464 C CA . ILE A 1 195 ? 4.771 9.189 -4.399 1.00 98.81 195 ILE A CA 1
ATOM 1465 C C . ILE A 1 195 ? 4.267 9.572 -5.789 1.00 98.81 195 ILE A C 1
ATOM 1467 O O . ILE A 1 195 ? 5.059 9.745 -6.722 1.00 98.81 195 ILE A O 1
ATOM 1471 N N . MET A 1 196 ? 2.957 9.761 -5.947 1.00 98.81 196 MET A N 1
ATOM 1472 C CA . MET A 1 196 ? 2.388 10.164 -7.235 1.00 98.81 196 MET A CA 1
ATOM 1473 C C . MET A 1 196 ? 2.922 11.526 -7.693 1.00 98.81 196 MET A C 1
ATOM 1475 O O . MET A 1 196 ? 3.249 11.693 -8.873 1.00 98.81 196 MET A O 1
ATOM 1479 N N . HIS A 1 197 ? 3.096 12.467 -6.767 1.00 98.75 197 HIS A N 1
ATOM 1480 C CA . HIS A 1 197 ? 3.714 13.765 -7.015 1.00 98.75 197 HIS A CA 1
ATOM 1481 C C . HIS A 1 197 ? 5.184 13.625 -7.439 1.00 98.75 197 HIS A C 1
ATOM 1483 O O . HIS A 1 197 ? 5.538 13.987 -8.565 1.00 98.75 197 HIS A O 1
ATOM 1489 N N . ARG A 1 198 ? 6.041 13.045 -6.590 1.00 98.56 198 ARG A N 1
ATOM 1490 C CA . ARG A 1 198 ? 7.499 13.019 -6.804 1.00 98.56 198 ARG A CA 1
ATOM 1491 C C . ARG A 1 198 ? 7.918 12.211 -8.029 1.00 98.56 198 ARG A C 1
ATOM 1493 O O . ARG A 1 198 ? 8.929 12.516 -8.651 1.00 98.56 198 ARG A O 1
ATOM 1500 N N . THR A 1 199 ? 7.123 11.213 -8.412 1.00 98.75 199 THR A N 1
ATOM 1501 C CA . THR A 1 199 ? 7.392 10.390 -9.598 1.00 98.75 199 THR A CA 1
ATOM 1502 C C . THR A 1 199 ? 6.881 11.015 -10.898 1.00 98.75 199 THR A C 1
ATOM 1504 O O . THR A 1 199 ? 7.167 10.499 -11.978 1.00 98.75 199 THR A O 1
ATOM 1507 N N . THR A 1 200 ? 6.124 12.116 -10.844 1.00 98.25 200 THR A N 1
ATOM 1508 C CA . THR A 1 200 ? 5.608 12.798 -12.042 1.00 98.25 200 THR A CA 1
ATOM 1509 C C . THR A 1 200 ? 6.722 13.541 -12.796 1.00 98.25 200 THR A C 1
ATOM 1511 O O . THR A 1 200 ? 7.733 13.939 -12.217 1.00 98.25 200 THR A O 1
ATOM 1514 N N . ARG A 1 201 ? 6.554 13.732 -14.115 1.00 97.69 201 ARG A N 1
ATOM 1515 C CA . ARG A 1 201 ? 7.514 14.438 -14.988 1.00 97.69 201 ARG A CA 1
ATOM 1516 C C . ARG A 1 201 ? 7.989 15.754 -14.356 1.00 97.69 201 ARG A C 1
ATOM 1518 O O . ARG A 1 201 ? 7.169 16.560 -13.939 1.00 97.69 201 ARG A O 1
ATOM 1525 N N . GLY A 1 202 ? 9.304 15.984 -14.371 1.00 96.56 202 GLY A N 1
ATOM 1526 C CA . GLY A 1 202 ? 9.921 17.221 -13.880 1.00 96.56 202 GLY A CA 1
ATOM 1527 C C . GLY A 1 202 ? 10.105 17.306 -12.362 1.00 96.56 202 GLY A C 1
ATOM 1528 O O . GLY A 1 202 ? 10.616 18.315 -11.897 1.00 96.56 202 GLY A O 1
ATOM 1529 N N . ASN A 1 203 ? 9.721 16.268 -11.611 1.00 98.44 203 ASN A N 1
ATOM 1530 C CA . ASN A 1 203 ? 9.987 16.171 -10.176 1.00 98.44 203 ASN A CA 1
ATOM 1531 C C . ASN A 1 203 ? 11.252 15.336 -9.916 1.00 98.44 203 ASN A C 1
ATOM 1533 O O . ASN A 1 203 ? 12.210 15.384 -10.689 1.00 98.44 203 ASN A O 1
ATOM 1537 N N . ASP A 1 204 ? 11.247 14.559 -8.839 1.00 98.44 204 ASP A N 1
ATOM 1538 C CA . ASP A 1 204 ? 12.410 13.892 -8.276 1.00 98.44 204 ASP A CA 1
ATOM 1539 C C . ASP A 1 204 ? 13.094 12.954 -9.276 1.00 98.44 204 ASP A C 1
ATOM 1541 O O . ASP A 1 204 ? 12.449 12.124 -9.926 1.00 98.44 204 ASP A O 1
ATOM 1545 N N . ALA A 1 205 ? 14.399 13.135 -9.433 1.00 98.19 205 ALA A N 1
ATOM 1546 C CA . ALA A 1 205 ? 15.232 12.456 -10.422 1.00 98.19 205 ALA A CA 1
ATOM 1547 C C . ALA A 1 205 ? 16.464 11.792 -9.789 1.00 98.19 205 ALA A C 1
ATOM 1549 O O . ALA A 1 205 ? 17.305 11.266 -10.516 1.00 98.19 205 ALA A O 1
ATOM 1550 N N . ASP A 1 206 ? 16.564 11.805 -8.457 1.00 98.50 206 ASP A N 1
ATOM 1551 C CA . ASP A 1 206 ? 17.591 11.082 -7.717 1.00 98.50 206 ASP A CA 1
ATOM 1552 C C . ASP A 1 206 ? 17.056 9.705 -7.302 1.00 98.50 206 ASP A C 1
ATOM 1554 O O . ASP A 1 206 ? 16.048 9.595 -6.605 1.00 98.50 206 ASP A O 1
ATOM 1558 N N . ALA A 1 207 ? 17.715 8.638 -7.760 1.00 98.25 207 ALA A N 1
ATOM 1559 C CA . ALA A 1 207 ? 17.234 7.277 -7.543 1.00 98.25 207 ALA A CA 1
ATOM 1560 C C . ALA A 1 207 ? 17.221 6.885 -6.056 1.00 98.25 207 ALA A C 1
ATOM 1562 O O . ALA A 1 207 ? 16.309 6.184 -5.625 1.00 98.25 207 ALA A O 1
ATOM 1563 N N . VAL A 1 208 ? 18.189 7.349 -5.258 1.00 98.50 208 VAL A N 1
ATOM 1564 C CA . VAL A 1 208 ? 18.243 7.038 -3.821 1.00 98.50 208 VAL A CA 1
ATOM 1565 C C . VAL A 1 208 ? 17.112 7.748 -3.090 1.00 98.50 208 VAL A C 1
ATOM 1567 O O . VAL A 1 208 ? 16.409 7.125 -2.295 1.00 98.50 208 VAL A O 1
ATOM 1570 N N . ASN A 1 209 ? 16.901 9.028 -3.385 1.00 98.75 209 ASN A N 1
ATOM 1571 C CA . ASN A 1 209 ? 15.828 9.815 -2.804 1.00 98.75 209 ASN A CA 1
ATOM 1572 C C . ASN A 1 209 ? 14.466 9.196 -3.137 1.00 98.75 209 ASN A C 1
ATOM 1574 O O . ASN A 1 209 ? 13.672 8.990 -2.217 1.00 98.75 209 ASN A O 1
ATOM 1578 N N . LEU A 1 210 ? 14.220 8.852 -4.409 1.00 98.81 210 LEU A N 1
ATOM 1579 C CA . LEU A 1 210 ? 13.015 8.143 -4.860 1.00 98.81 210 LEU A CA 1
ATOM 1580 C C . LEU A 1 210 ? 12.794 6.865 -4.044 1.00 98.81 210 LEU A C 1
ATOM 1582 O O . LEU A 1 210 ? 11.787 6.753 -3.351 1.00 98.81 210 LEU A O 1
ATOM 1586 N N . LEU A 1 211 ? 13.791 5.976 -4.001 1.00 98.88 211 LEU A N 1
ATOM 1587 C CA . LEU A 1 211 ? 13.694 4.712 -3.267 1.00 98.88 211 LEU A CA 1
ATOM 1588 C C . LEU A 1 211 ? 13.444 4.904 -1.763 1.00 98.88 211 LEU A C 1
ATOM 1590 O O . LEU A 1 211 ? 12.715 4.115 -1.166 1.00 98.88 211 LEU A O 1
ATOM 1594 N N . LEU A 1 212 ? 13.986 5.951 -1.131 1.00 98.81 212 LEU A N 1
ATOM 1595 C CA . LEU A 1 212 ? 13.643 6.297 0.256 1.00 98.81 212 LEU A CA 1
ATOM 1596 C C . LEU A 1 212 ? 12.173 6.727 0.395 1.00 98.81 212 LEU A C 1
ATOM 1598 O O . LEU A 1 212 ? 11.524 6.387 1.386 1.00 98.81 212 LEU A O 1
ATOM 1602 N N . GLY A 1 213 ? 11.622 7.407 -0.613 1.00 98.81 213 GLY A N 1
ATOM 1603 C CA . GLY A 1 213 ? 10.183 7.632 -0.757 1.00 98.81 213 GLY A CA 1
ATOM 1604 C C . GLY A 1 213 ? 9.393 6.331 -0.836 1.00 98.81 213 GLY A C 1
ATOM 1605 O O . GLY A 1 213 ? 8.430 6.154 -0.088 1.00 98.81 213 GLY A O 1
ATOM 1606 N N . GLY A 1 214 ? 9.832 5.397 -1.680 1.00 98.81 214 GLY A N 1
ATOM 1607 C CA . GLY A 1 214 ? 9.273 4.049 -1.768 1.00 98.81 214 GLY A CA 1
ATOM 1608 C C . GLY A 1 214 ? 9.274 3.322 -0.423 1.00 98.81 214 GLY A C 1
ATOM 1609 O O . GLY A 1 214 ? 8.241 2.800 -0.011 1.00 98.81 214 GLY A O 1
ATOM 1610 N N . VAL A 1 215 ? 10.383 3.359 0.327 1.00 98.81 215 VAL A N 1
ATOM 1611 C CA . VAL A 1 215 ? 10.470 2.775 1.681 1.00 98.81 215 VAL A CA 1
ATOM 1612 C C . VAL A 1 215 ? 9.465 3.426 2.631 1.00 98.81 215 VAL A C 1
ATOM 1614 O O . VAL A 1 215 ? 8.735 2.722 3.327 1.00 98.81 215 VAL A O 1
ATOM 1617 N N . LYS A 1 216 ? 9.385 4.760 2.646 1.00 98.69 216 LYS A N 1
ATOM 1618 C CA . LYS A 1 216 ? 8.411 5.503 3.459 1.00 98.69 216 LYS A CA 1
ATOM 1619 C C . LYS A 1 216 ? 6.964 5.124 3.108 1.00 98.69 216 LYS A C 1
ATOM 1621 O O . LYS A 1 216 ? 6.140 4.971 4.007 1.00 98.69 216 LYS A O 1
ATOM 1626 N N . CYS A 1 217 ? 6.654 4.928 1.827 1.00 98.81 217 CYS A N 1
ATOM 1627 C CA . CYS A 1 217 ? 5.337 4.477 1.369 1.00 98.81 217 CYS A CA 1
ATOM 1628 C C . CYS A 1 217 ? 5.064 3.000 1.718 1.00 98.81 217 CYS A C 1
ATOM 1630 O O . CYS A 1 217 ? 3.952 2.650 2.113 1.00 98.81 217 CYS A O 1
ATOM 1632 N N . GLY A 1 218 ? 6.085 2.142 1.677 1.00 98.81 218 GLY A N 1
ATOM 1633 C CA . GLY A 1 218 ? 6.001 0.758 2.152 1.00 98.81 218 GLY A CA 1
ATOM 1634 C C . GLY A 1 218 ? 5.767 0.657 3.665 1.00 98.81 218 GLY A C 1
ATOM 1635 O O . GLY A 1 218 ? 5.059 -0.229 4.131 1.00 98.81 218 GLY A O 1
ATOM 1636 N N . LEU A 1 219 ? 6.279 1.603 4.455 1.00 98.75 219 LEU A N 1
ATOM 1637 C CA . LEU A 1 219 ? 5.945 1.699 5.880 1.00 98.75 219 LEU 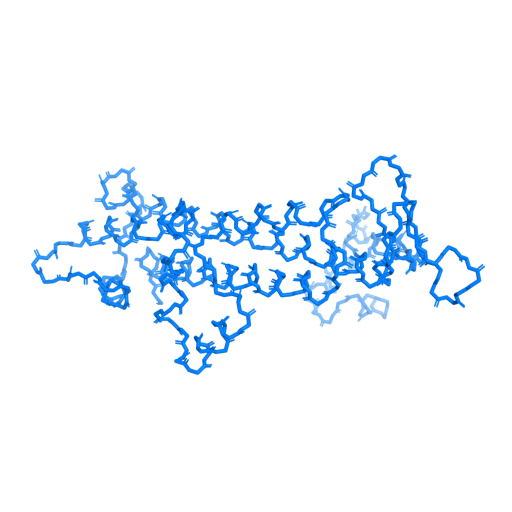A CA 1
ATOM 1638 C C . LEU A 1 219 ? 4.468 2.062 6.109 1.00 98.75 219 LEU A C 1
ATOM 1640 O O . LEU A 1 219 ? 3.856 1.567 7.055 1.00 98.75 219 LEU A O 1
ATOM 1644 N N . CYS A 1 220 ? 3.871 2.875 5.234 1.00 98.75 220 CYS A N 1
ATOM 1645 C CA . CYS A 1 220 ? 2.427 3.125 5.251 1.00 98.75 220 CYS A CA 1
ATOM 1646 C C . CYS A 1 220 ? 1.612 1.874 4.906 1.00 98.75 220 CYS A C 1
ATOM 1648 O O . CYS A 1 220 ? 0.573 1.650 5.520 1.00 98.75 220 CYS A O 1
ATOM 1650 N N . ASP A 1 221 ? 2.090 1.055 3.966 1.00 98.88 221 ASP A N 1
ATOM 1651 C CA . ASP A 1 221 ? 1.466 -0.227 3.617 1.00 98.88 221 ASP A CA 1
ATOM 1652 C C . ASP A 1 221 ? 1.432 -1.175 4.823 1.00 98.88 221 ASP A C 1
ATOM 1654 O O . ASP A 1 221 ? 0.377 -1.686 5.199 1.00 98.88 221 ASP A O 1
ATOM 1658 N N . TYR A 1 222 ? 2.573 -1.305 5.505 1.00 98.81 222 TYR A N 1
ATOM 1659 C CA . TYR A 1 222 ? 2.698 -2.050 6.755 1.00 98.81 222 TYR A CA 1
ATOM 1660 C C . TYR A 1 222 ? 1.722 -1.556 7.834 1.00 98.81 222 TYR A C 1
ATOM 1662 O O . TYR A 1 222 ? 1.061 -2.368 8.487 1.00 98.81 222 TYR A O 1
ATOM 1670 N N . ALA A 1 223 ? 1.596 -0.236 8.009 1.00 98.75 223 ALA A N 1
ATOM 1671 C CA . ALA A 1 223 ? 0.648 0.342 8.959 1.00 98.75 223 ALA A CA 1
ATOM 1672 C C . ALA A 1 223 ? -0.801 -0.029 8.602 1.00 98.75 223 ALA A C 1
ATOM 1674 O O . ALA A 1 223 ? -1.547 -0.471 9.475 1.00 98.75 223 ALA A O 1
ATOM 1675 N N . GLY A 1 224 ? -1.175 0.073 7.321 1.00 98.75 224 GLY A N 1
ATOM 1676 C CA . GLY A 1 224 ? -2.478 -0.370 6.819 1.00 98.75 224 GLY A CA 1
ATOM 1677 C C . GLY A 1 224 ? -2.738 -1.852 7.103 1.00 98.75 224 GLY A C 1
ATOM 1678 O O . GLY A 1 224 ? -3.772 -2.194 7.674 1.00 98.75 224 GLY A O 1
ATOM 1679 N N . CYS A 1 225 ? -1.773 -2.728 6.811 1.00 98.81 225 CYS A N 1
ATOM 1680 C CA . CYS A 1 225 ? -1.863 -4.163 7.102 1.00 98.81 225 CYS A CA 1
ATOM 1681 C C . CYS A 1 225 ? -2.098 -4.448 8.595 1.00 98.81 225 CYS A C 1
ATOM 1683 O O . CYS A 1 225 ? -2.960 -5.259 8.948 1.00 98.81 225 CYS A O 1
ATOM 1685 N N . HIS A 1 226 ? -1.362 -3.773 9.483 1.00 98.81 226 HIS A N 1
ATOM 1686 C CA . HIS A 1 226 ? -1.544 -3.948 10.922 1.00 98.81 226 HIS A CA 1
ATOM 1687 C C . HIS A 1 226 ? -2.897 -3.434 11.412 1.00 98.81 226 HIS A C 1
ATOM 1689 O O . HIS A 1 226 ? -3.544 -4.127 12.194 1.00 98.81 226 HIS A O 1
ATOM 1695 N N . ILE A 1 227 ? -3.340 -2.258 10.950 1.00 98.88 227 ILE A N 1
ATOM 1696 C CA . ILE A 1 227 ? -4.671 -1.729 11.279 1.00 98.88 227 ILE A CA 1
ATOM 1697 C C . ILE A 1 227 ? -5.734 -2.737 10.833 1.00 98.88 227 ILE A C 1
ATOM 1699 O O . ILE A 1 227 ? -6.542 -3.166 11.650 1.00 98.88 227 ILE A O 1
ATOM 1703 N N . ALA A 1 228 ? -5.710 -3.168 9.570 1.00 98.81 228 ALA A N 1
ATOM 1704 C CA . ALA A 1 228 ? -6.684 -4.117 9.035 1.00 98.81 228 ALA A CA 1
ATOM 1705 C C . ALA A 1 228 ? -6.740 -5.419 9.847 1.00 98.81 228 ALA A C 1
ATOM 1707 O O . ALA A 1 228 ? -7.830 -5.884 10.174 1.00 98.81 228 ALA A O 1
ATOM 1708 N N . THR A 1 229 ? -5.579 -5.960 10.227 1.00 98.88 229 THR A N 1
ATOM 1709 C CA . THR A 1 229 ? -5.489 -7.178 11.046 1.00 98.88 229 THR A CA 1
ATOM 1710 C C . THR A 1 229 ? -6.068 -6.960 12.440 1.00 98.88 229 THR A C 1
ATOM 1712 O O . THR A 1 229 ? -6.948 -7.700 12.861 1.00 98.88 229 THR A O 1
ATOM 1715 N N . ASP A 1 230 ? -5.638 -5.911 13.147 1.00 98.88 230 ASP A N 1
ATOM 1716 C CA . ASP A 1 230 ? -6.125 -5.634 14.500 1.00 98.88 230 ASP A CA 1
ATOM 1717 C C . ASP A 1 230 ? -7.639 -5.425 14.539 1.00 98.88 230 ASP A C 1
ATOM 1719 O O . ASP A 1 230 ? -8.315 -5.940 15.427 1.00 98.88 230 ASP A O 1
ATOM 1723 N N . LEU A 1 231 ? -8.175 -4.664 13.585 1.00 98.75 231 LEU A N 1
ATOM 1724 C CA . LEU A 1 231 ? -9.607 -4.399 13.505 1.00 98.75 231 LEU A CA 1
ATOM 1725 C C . LEU A 1 231 ? -10.391 -5.632 13.034 1.00 98.75 231 LEU A C 1
ATOM 1727 O O . LEU A 1 231 ? -11.525 -5.833 13.471 1.00 98.75 231 LEU A O 1
ATOM 1731 N N . GLY A 1 232 ? -9.783 -6.462 12.183 1.00 98.69 232 GLY A N 1
ATOM 1732 C CA . GLY A 1 232 ? -10.294 -7.772 11.789 1.00 98.69 232 GLY A CA 1
ATOM 1733 C C . GLY A 1 232 ? -10.484 -8.683 12.988 1.00 98.69 232 GLY A C 1
ATOM 1734 O O . GLY A 1 232 ? -11.601 -9.136 13.221 1.00 98.69 232 GLY A O 1
ATOM 1735 N N . ASP A 1 233 ? -9.442 -8.855 13.797 1.00 98.88 233 ASP A N 1
ATOM 1736 C CA . ASP A 1 233 ? -9.487 -9.662 15.019 1.00 98.88 233 ASP A CA 1
ATOM 1737 C C . ASP A 1 233 ? -10.571 -9.147 15.987 1.00 98.88 233 ASP A C 1
ATOM 1739 O O . ASP A 1 233 ? -11.366 -9.920 16.517 1.00 98.88 233 ASP A O 1
ATOM 1743 N N . ILE A 1 234 ? -10.681 -7.824 16.170 1.00 98.81 234 ILE A N 1
ATOM 1744 C CA . ILE A 1 234 ? -11.705 -7.211 17.038 1.00 98.81 234 ILE A CA 1
ATOM 1745 C C . ILE A 1 234 ? -13.128 -7.558 16.570 1.00 98.81 234 ILE A C 1
ATOM 1747 O O . ILE A 1 234 ? -13.992 -7.902 17.385 1.00 98.81 234 ILE A O 1
ATOM 1751 N N . LEU A 1 235 ? -13.394 -7.438 15.267 1.00 98.56 235 LEU A N 1
ATOM 1752 C CA . LEU A 1 235 ? -14.726 -7.628 14.683 1.00 98.56 235 LEU A CA 1
ATOM 1753 C C . LEU A 1 235 ? -15.073 -9.105 14.452 1.00 98.56 235 LEU A C 1
ATOM 1755 O O . LEU A 1 235 ? -16.250 -9.477 14.461 1.00 98.56 235 LEU A O 1
ATOM 1759 N N . PHE A 1 236 ? -14.074 -9.958 14.230 1.00 98.44 236 PHE A N 1
ATOM 1760 C CA . PHE A 1 236 ? -14.286 -11.315 13.729 1.00 98.44 236 PHE A CA 1
ATOM 1761 C C . PHE A 1 236 ? -13.715 -12.426 14.614 1.00 98.44 236 PHE A C 1
ATOM 1763 O O . PHE A 1 236 ? -14.138 -13.572 14.439 1.00 98.44 236 PHE A O 1
ATOM 1770 N N . GLY A 1 237 ? -12.927 -12.078 15.631 1.00 97.94 237 GLY A N 1
ATOM 1771 C CA . GLY A 1 237 ? -12.235 -13.005 16.521 1.00 97.94 237 GLY A CA 1
ATOM 1772 C C . GLY A 1 237 ? -10.812 -13.277 16.038 1.00 97.94 237 GLY A C 1
ATOM 1773 O O . GLY A 1 237 ? -10.609 -13.446 14.836 1.00 97.94 237 GLY A O 1
ATOM 1774 N N . THR A 1 238 ? -9.864 -13.307 16.979 1.00 93.56 238 THR A N 1
ATOM 1775 C CA . THR A 1 238 ? -8.473 -13.735 16.745 1.00 93.56 238 THR A CA 1
ATOM 1776 C C . THR A 1 238 ? -8.389 -15.231 16.429 1.00 93.56 238 THR A C 1
ATOM 1778 O O . THR A 1 238 ? -9.135 -16.013 17.068 1.00 93.56 238 THR A O 1
#

pLDDT: mean 96.21, std 6.7, range [48.16, 98.88]

Nearest PDB structures (foldseek):
  1jqk-assembly3_F  TM=9.828E-01  e=5.186E-19  Rhodospirillum rubrum
  1oao-assembly1_B  TM=9.726E-01  e=1.109E-18  Neomoorella thermoacetica
  7zkk-assembly1_A  TM=9.658E-01  e=3.010E-18  Carboxydothermus hydrogenoformans Z-2901
  8cja-assembly1_A  TM=9.663E-01  e=8.979E-18  Carboxydothermus hydrogenoformans Z-2901
  8cjb-assembly1_A  TM=9.663E-01  e=2.555E-17  Carboxydothermus hydrogenoformans Z-2901

Solvent-accessible surface area (backbone atoms only — not comparable to full-atom values): 12838 Å² total; per-residue (Å²): 104,82,70,43,56,73,76,37,88,49,69,70,58,29,53,51,54,54,48,29,57,77,70,73,46,88,48,75,65,57,55,50,60,72,46,61,82,69,61,64,48,59,76,71,32,30,48,41,73,78,52,90,89,43,79,30,56,42,43,93,84,67,88,54,44,75,40,36,94,90,64,45,42,51,63,29,37,30,31,36,54,50,30,53,53,48,32,55,51,24,50,53,32,38,52,52,19,48,52,43,25,53,49,40,31,29,37,32,68,70,72,33,84,95,52,53,78,62,22,63,67,54,46,53,51,53,31,48,57,69,68,47,88,65,84,95,58,54,70,43,60,51,35,30,53,47,17,52,56,55,50,40,37,50,65,45,82,54,77,87,46,59,33,56,67,43,72,58,71,54,55,70,73,54,54,52,50,30,57,75,69,70,30,66,45,26,23,39,52,59,38,38,51,47,48,60,54,39,52,32,83,92,50,69,67,50,41,68,62,45,44,44,51,32,50,21,31,48,52,34,24,52,29,18,49,52,48,32,49,56,46,44,24,18,49,69,41,122

Mean predicted aligned error: 3.88 Å

Sequence (238 aa):
MAETNRKSIDPASAYLIERAAQCGVETTWDRYEGMLPQCGFGELGVCCKICLEGPCRIDPFGEGAKTGICGISADAIVARNLDRAIAAGTASHSDHARHMALTLLAVGQGKAPDYQIKDEAKLRQVAQRIGLKIDGKDTPTLAREVAEAALQEFSRQDYQVPLTWITSTVTAGRIESFNKLGVMPHNIDANVSEIMHRTTRGNDADAVNLLLGGVKCGLCDYAGCHIATDLGDILFGT

Organism: Tectimicrobiota bacterium (NCBI:txid2528274)

Secondary structure (DSSP, 8-state):
-TTGGGT-S-HHHHHHHHHHHHTT---HHHHHHHTPSP-HHHHTT-EE-SSTT--EE--TTSSS-SB-TT--BHHHHHHHHHHHHHHHHHHHHHHHHHHHHHHHHHHHTT--TT---S-HHHHHHHHHHTT---TT--HHHHHHHHHHHHHHHHH---TTS--HHHHTTS-HHHHHHHHHTT---S-HHHHHHHHHHHTSTTS---HHHHHHHHHHHHHHHHHHHHHHHHHHHHHH--

Foldseek 3Di:
DVVLCVVDVDPVSSVVVVVCVVVVHDDPVNVVVVCPPPDPQVVLLQFDDQDPVDRFGDDPVRPDDQAGPLRFGSLLSSLLSLLLVLLVLLVVLQVLLLVLLVQLLCQLVVNNVVWHFPDLVLLLVLCVLLPHDDPPDDSSVSSNVSSVLSVCQAVPPPQVAFNSLLVSPDDPVVVVVCVVLVLGHRHQNVLSVVSSVQSHRPHPRDNSVSVSSSSSNNSSSVSSVSSSVSSCCRTPND

Radius of gyration: 23.19 Å; Cα contacts (8 Å, |Δi|>4): 318; chains: 1; bounding box: 50×52×62 Å